Protein AF-0000000085142504 (afdb_homodimer)

Organism: Micrococcus luteus (strain ATCC 4698 / DSM 20030 / JCM 1464 / CCM 169 / CCUG 5858 / IAM 1056 / NBRC 3333 / NCIMB 9278 / NCTC 2665 / VKM Ac-2230) (NCBI:txid465515)

InterPro domains:
  IPR029068 Glyoxalase/Bleomycin resistance protein/Dihydroxybiphenyl dioxygenase [G3DSA:3.10.180.10] (2-135)
  IPR029068 Glyoxalase/Bleomycin resistance protein/Dihydroxybiphenyl dioxygenase [SSF54593] (1-131)
  IPR037523 Vicinal oxygen chelate (VOC), core domain [PS51819] (2-132)
  IPR041581 Glyoxalase-like domain, group 6 [PF18029] (8-130)

Solvent-accessible surface area (backbone atoms only — not comparable to full-atom values): 14800 Å² total; per-residue (Å²): 135,60,45,30,76,42,31,42,37,35,57,32,77,53,8,44,63,53,26,52,50,51,12,61,58,46,63,34,36,68,81,42,82,37,76,74,37,10,27,21,32,59,68,87,67,69,82,57,71,39,86,50,62,69,63,48,58,66,48,72,58,32,41,34,20,30,54,43,93,71,78,89,86,69,84,68,51,50,33,47,31,27,28,31,44,66,90,52,61,59,68,59,51,52,49,52,41,40,74,74,50,33,41,80,54,85,87,77,76,53,76,90,79,48,71,56,46,45,30,18,45,86,86,61,53,56,32,32,41,45,55,65,35,42,93,135,59,43,33,73,43,31,41,38,34,57,35,77,50,8,45,63,51,26,51,50,51,13,59,58,45,62,32,37,68,80,41,80,36,76,75,36,9,27,21,34,58,67,85,68,68,82,58,71,40,85,50,62,67,64,47,59,66,47,74,57,32,41,35,20,29,55,42,92,71,77,89,83,67,86,67,49,48,34,46,30,27,28,31,44,67,90,52,61,60,68,58,51,51,50,51,42,38,74,74,50,33,40,78,54,86,89,78,75,53,75,90,79,47,70,54,46,45,30,19,44,88,86,60,53,56,32,32,40,44,55,66,35,42,93

Secondary structure (DSSP, 8-state):
-PPEEEEEEEEES-HHHHHHHHHHHHTEEEEEEETTEEEEEETT---S----HHHHHHSPPEEEEEE-SSPP-S--SEEEEEE-BTTS-HHHHHHHHHHTT-EE--SS--TTT-SSEEEE-TT--EEEEPPPB--/-PPEEEEEEEEES-HHHHHHHHHHHHTEEEEEEETTEEEEEETT---S----HHHHHHSPPEEEEEE-SSPP-S--SEEEEEE-BTTS-HHHHHHHHHHTT-EE--SS--TTT-SSEEEE-TT--EEEEPPPB--

Sequence (270 aa):
MALKWYTLVVDCRDPQAQAHWWARALDWEVVHDTPEEAVAVPKGVGEEPVADPDEWRARGQGLVFVPVPEGKTVKNRLHIDLAPHTSQDRDAEIARLEDLGATRVDVGQDEGDVTWTVLADPEGNEFCVLSSRDRMALKWYTLVVDCRDPQAQAHWWARALDWEVVHDTPEEAVAVPKGVGEEPVADPDEWRARGQGLVFVPVPEGKTVKNRLHIDLAPHTSQDRDAEIARLEDLGATRVDVGQDEGDVTWTVLADPEGNEFCVLSSRDR

Foldseek 3Di:
DDDAQAEAEDEDAAQQVQQVLVCVLVVWDWDDHDRAKIKTDHPPPDPDDDPDVVVVRPGDYIYMYGYDPDADDDADPDAAEAEAAPVDDLVVSVVVSVVSPKDFDCPPDDPVPAQWTWIADNRGHIYIYHYHDDD/DDDAQAEDEDEDAAQQVQQVLVCVLVVWDWDDHDRAKIKTDHPPPDPDDDPDVVVVRPGDYIYMYGYDPDADDDADPDEAEAEAAPVDDLVVSVVVSVVSPKDFDCPPDDPVPAQWTWIADNRGHIYIYHYHDDD

Structure (mmCIF, N/CA/C/O backbone):
data_AF-0000000085142504-model_v1
#
loop_
_entity.id
_entity.type
_entity.pdbx_description
1 polymer 'Glyoxalase-like domain'
#
loop_
_atom_site.group_PDB
_atom_site.id
_atom_site.type_symbol
_atom_site.label_atom_id
_atom_site.label_alt_id
_atom_site.label_comp_id
_atom_site.label_asym_id
_atom_site.label_entity_id
_atom_site.label_seq_id
_atom_site.pdbx_PDB_ins_code
_atom_site.Cartn_x
_atom_site.Cartn_y
_atom_site.Cartn_z
_atom_site.occupancy
_atom_site.B_iso_or_equiv
_atom_site.auth_seq_id
_atom_site.auth_comp_id
_atom_site.auth_asym_id
_atom_site.auth_atom_id
_atom_site.pdbx_PDB_model_num
ATOM 1 N N . MET A 1 1 ? 9.789 -12.281 -15.805 1 79.81 1 MET A N 1
ATOM 2 C CA . MET A 1 1 ? 9.328 -10.945 -15.43 1 79.81 1 MET A CA 1
ATOM 3 C C . MET A 1 1 ? 8.523 -10.992 -14.141 1 79.81 1 MET A C 1
ATOM 5 O O . MET A 1 1 ? 7.867 -11.992 -13.844 1 79.81 1 MET A O 1
ATOM 9 N N . ALA A 1 2 ? 8.695 -10 -13.219 1 90.06 2 ALA A N 1
ATOM 10 C CA . ALA A 1 2 ? 8.117 -10.062 -11.875 1 90.06 2 ALA A CA 1
ATOM 11 C C . ALA A 1 2 ? 6.68 -9.562 -11.875 1 90.06 2 ALA A C 1
ATOM 13 O O . ALA A 1 2 ? 6.254 -8.875 -12.812 1 90.06 2 ALA A O 1
ATOM 14 N N . LEU A 1 3 ? 5.922 -10.008 -10.93 1 94.69 3 LEU A N 1
ATOM 15 C CA . LEU A 1 3 ? 4.559 -9.531 -10.711 1 94.69 3 LEU A CA 1
ATOM 16 C C . LEU A 1 3 ? 4.543 -8.039 -10.398 1 94.69 3 LEU A C 1
ATOM 18 O O . LEU A 1 3 ? 5.52 -7.504 -9.867 1 94.69 3 LEU A O 1
ATOM 22 N N . LYS A 1 4 ? 3.445 -7.41 -10.688 1 95.38 4 LYS A N 1
ATOM 23 C CA . LYS A 1 4 ? 3.229 -6 -10.383 1 95.38 4 LYS A CA 1
ATOM 24 C C . LYS A 1 4 ? 2.473 -5.832 -9.062 1 95.38 4 LYS A C 1
ATOM 26 O O . LYS A 1 4 ? 1.504 -6.551 -8.805 1 95.38 4 LYS A O 1
ATOM 31 N N . TRP A 1 5 ? 3.02 -4.965 -8.18 1 96.94 5 TRP A N 1
ATOM 32 C CA . TRP A 1 5 ? 2.123 -4.469 -7.137 1 96.94 5 TRP A CA 1
ATOM 33 C C . TRP A 1 5 ? 0.943 -3.721 -7.75 1 96.94 5 TRP A C 1
ATOM 35 O O . TRP A 1 5 ? 1.096 -2.594 -8.227 1 96.94 5 TRP A O 1
ATOM 45 N N . TYR A 1 6 ? -0.246 -4.332 -7.641 1 96.38 6 TYR A N 1
ATOM 46 C CA . TYR A 1 6 ? -1.42 -3.873 -8.375 1 96.38 6 TYR A CA 1
ATOM 47 C C . TYR A 1 6 ? -2.305 -2.996 -7.496 1 96.38 6 TYR A C 1
ATOM 49 O O . TYR A 1 6 ? -2.656 -1.877 -7.879 1 96.38 6 TYR A O 1
ATOM 57 N N . THR A 1 7 ? -2.645 -3.471 -6.348 1 97.31 7 THR A N 1
ATOM 58 C CA . THR A 1 7 ? -3.492 -2.705 -5.441 1 97.31 7 THR A CA 1
ATOM 59 C C . THR A 1 7 ? -3.084 -2.941 -3.99 1 97.31 7 THR A C 1
ATOM 61 O O . THR A 1 7 ? -2.334 -3.875 -3.695 1 97.31 7 THR A O 1
ATOM 64 N N . LEU A 1 8 ? -3.453 -2.033 -3.154 1 98.62 8 LEU A N 1
ATOM 65 C CA . LEU A 1 8 ? -3.527 -2.234 -1.71 1 98.62 8 LEU A CA 1
ATOM 66 C C . LEU A 1 8 ? -4.965 -2.496 -1.271 1 98.62 8 LEU A C 1
ATOM 68 O O . LEU A 1 8 ? -5.859 -1.693 -1.548 1 98.62 8 LEU A O 1
ATOM 72 N N . VAL A 1 9 ? -5.152 -3.596 -0.635 1 98.69 9 VAL A N 1
ATOM 73 C CA . VAL A 1 9 ? -6.484 -3.957 -0.155 1 98.69 9 VAL A CA 1
ATOM 74 C C . VAL A 1 9 ? -6.637 -3.531 1.304 1 98.69 9 VAL A C 1
ATOM 76 O O . VAL A 1 9 ? -5.738 -3.748 2.119 1 98.69 9 VAL A O 1
ATOM 79 N N . VAL A 1 10 ? -7.75 -2.926 1.604 1 98.69 10 VAL A N 1
ATOM 80 C CA . VAL A 1 10 ? -8.062 -2.477 2.957 1 98.69 10 VAL A CA 1
ATOM 81 C C . VAL A 1 10 ? -9.344 -3.148 3.441 1 98.69 10 VAL A C 1
ATOM 83 O O . VAL A 1 10 ? -10.414 -2.939 2.869 1 98.69 10 VAL A O 1
ATOM 86 N N . ASP A 1 11 ? -9.227 -3.949 4.473 1 97.94 11 ASP A N 1
ATOM 87 C CA . ASP A 1 11 ? -10.398 -4.48 5.16 1 97.94 11 ASP A CA 1
ATOM 88 C C . ASP A 1 11 ? -11.156 -3.373 5.887 1 97.94 11 ASP A C 1
ATOM 90 O O . ASP A 1 11 ? -10.555 -2.576 6.613 1 97.94 11 ASP A O 1
ATOM 94 N N . CYS A 1 12 ? -12.383 -3.375 5.758 1 97.94 12 CYS A N 1
ATOM 95 C CA . CYS A 1 12 ? -13.148 -2.311 6.395 1 97.94 12 CYS A CA 1
ATOM 96 C C . CYS A 1 12 ? -14.578 -2.754 6.656 1 97.94 12 CYS A C 1
ATOM 98 O O . CYS A 1 12 ? -14.953 -3.883 6.332 1 97.94 12 CYS A O 1
ATOM 100 N N . ARG A 1 13 ? -15.289 -1.934 7.344 1 97.56 13 ARG A N 1
ATOM 101 C CA . ARG A 1 13 ? -16.703 -2.178 7.602 1 97.56 13 ARG A CA 1
ATOM 102 C C . ARG A 1 13 ? -17.562 -1.728 6.422 1 97.56 13 ARG A C 1
ATOM 104 O O . ARG A 1 13 ? -18.469 -2.441 6.004 1 97.56 13 ARG A O 1
ATOM 111 N N . ASP A 1 14 ? -17.359 -0.563 5.895 1 98.31 14 ASP A N 1
ATOM 112 C CA . ASP A 1 14 ? -18.141 0.046 4.816 1 98.31 14 ASP A CA 1
ATOM 113 C C . ASP A 1 14 ? -17.234 0.38 3.623 1 98.31 14 ASP A C 1
ATOM 115 O O . ASP A 1 14 ? -16.719 1.491 3.527 1 98.31 14 ASP A O 1
ATOM 119 N N . PRO A 1 15 ? -17.156 -0.537 2.652 1 98.69 15 PRO A N 1
ATOM 120 C CA . PRO A 1 15 ? -16.25 -0.349 1.518 1 98.69 15 PRO A CA 1
ATOM 121 C C . PRO A 1 15 ? -16.547 0.919 0.724 1 98.69 15 PRO A C 1
ATOM 123 O O . PRO A 1 15 ? -15.625 1.654 0.353 1 98.69 15 PRO A O 1
ATOM 126 N N . GLN A 1 16 ? -17.781 1.152 0.514 1 98.81 16 GLN A N 1
ATOM 127 C CA . GLN A 1 16 ? -18.172 2.297 -0.302 1 98.81 16 GLN A CA 1
ATOM 128 C C . GLN A 1 16 ? -17.781 3.611 0.372 1 98.81 16 GLN A C 1
ATOM 130 O O . GLN A 1 16 ? -17.172 4.47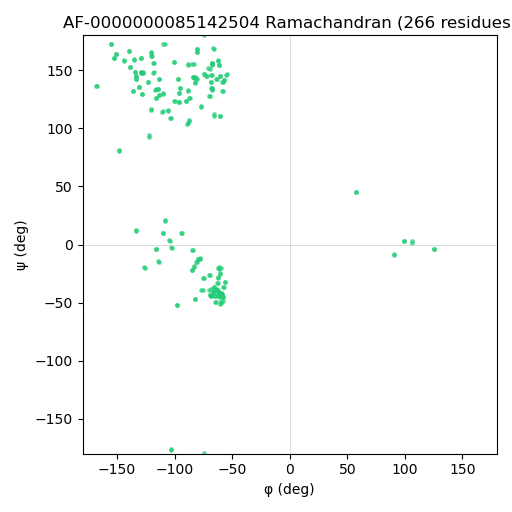3 -0.25 1 98.81 16 GLN A O 1
ATOM 135 N N . ALA A 1 17 ? -18.109 3.779 1.632 1 98.69 17 ALA A N 1
ATOM 136 C CA . ALA A 1 17 ? -17.781 5 2.363 1 98.69 17 ALA A CA 1
ATOM 137 C C . ALA A 1 17 ? -16.266 5.203 2.43 1 98.69 17 ALA A C 1
ATOM 139 O O . ALA A 1 17 ? -15.781 6.32 2.242 1 98.69 17 ALA A O 1
ATOM 140 N N . GLN A 1 18 ? -15.539 4.125 2.693 1 98.75 18 GLN A N 1
ATOM 141 C CA . GLN A 1 18 ? -14.086 4.223 2.789 1 98.75 18 GLN A CA 1
ATOM 142 C C . GLN A 1 18 ? -13.469 4.602 1.446 1 98.75 18 GLN A C 1
ATOM 144 O O . GLN A 1 18 ? -12.578 5.453 1.384 1 98.75 18 GLN A O 1
ATOM 149 N N . ALA A 1 19 ? -13.93 3.965 0.377 1 98.81 19 ALA A N 1
ATOM 150 C CA . ALA A 1 19 ? -13.398 4.262 -0.952 1 98.81 19 ALA A CA 1
ATOM 151 C C . ALA A 1 19 ? -13.625 5.727 -1.317 1 98.81 19 ALA A C 1
ATOM 153 O O . ALA A 1 19 ? -12.719 6.391 -1.828 1 98.81 19 ALA A O 1
ATOM 154 N N . HIS A 1 20 ? -14.773 6.23 -1.028 1 98.81 20 HIS A N 1
ATOM 155 C CA . HIS A 1 20 ? -15.086 7.613 -1.369 1 98.81 20 HIS A CA 1
ATOM 156 C C . HIS A 1 20 ? -14.281 8.586 -0.51 1 98.81 20 HIS A C 1
ATOM 158 O O . HIS A 1 20 ? -13.859 9.641 -0.988 1 98.81 20 HIS A O 1
ATOM 164 N N . TRP A 1 21 ? -14.125 8.273 0.729 1 98.88 21 TRP A N 1
ATOM 165 C CA . TRP A 1 21 ? -13.312 9.133 1.582 1 98.88 21 TRP A CA 1
ATOM 166 C C . TRP A 1 21 ? -11.883 9.227 1.053 1 98.88 21 TRP A C 1
ATOM 168 O O . TRP A 1 21 ? -11.344 10.328 0.9 1 98.88 21 TRP A O 1
ATOM 178 N N . TRP A 1 22 ? -11.281 8.078 0.789 1 98.81 22 TRP A N 1
ATOM 179 C CA . TRP A 1 22 ? -9.898 8.055 0.321 1 98.81 22 TRP A CA 1
ATOM 180 C C . TRP A 1 22 ? -9.781 8.688 -1.061 1 98.81 22 TRP A C 1
ATOM 182 O O . TRP A 1 22 ? -8.781 9.336 -1.37 1 98.81 22 TRP A O 1
ATOM 192 N N . ALA A 1 23 ? -10.797 8.469 -1.897 1 98.31 23 ALA A N 1
ATOM 193 C CA . ALA A 1 23 ? -10.797 9.133 -3.197 1 98.31 23 ALA A CA 1
ATOM 194 C C . ALA A 1 23 ? -10.773 10.648 -3.035 1 98.31 23 ALA A C 1
ATOM 196 O O . ALA A 1 23 ? -10.047 11.344 -3.75 1 98.31 23 ALA A O 1
ATOM 197 N N . ARG A 1 24 ? -11.531 11.148 -2.1 1 98 24 ARG A N 1
ATOM 198 C CA . ARG A 1 24 ? -11.531 12.586 -1.818 1 98 24 ARG A CA 1
ATOM 199 C C . ARG A 1 24 ? -10.203 13.023 -1.211 1 98 24 ARG A C 1
ATOM 201 O O . ARG A 1 24 ? -9.656 14.062 -1.585 1 98 24 ARG A O 1
ATOM 208 N N . ALA A 1 25 ? -9.719 12.25 -0.268 1 98.12 25 ALA A N 1
ATOM 209 C CA . ALA A 1 25 ? -8.461 12.562 0.406 1 98.12 25 ALA A CA 1
ATOM 210 C C . ALA A 1 25 ? -7.316 12.672 -0.596 1 98.12 25 ALA A C 1
ATOM 212 O O . ALA A 1 25 ? -6.465 13.555 -0.475 1 98.12 25 ALA A O 1
ATOM 213 N N . LEU A 1 26 ? -7.332 11.828 -1.649 1 96.75 26 LEU A N 1
ATOM 214 C CA . LEU A 1 26 ? -6.207 11.719 -2.57 1 96.75 26 LEU A CA 1
ATOM 215 C C . LEU A 1 26 ? -6.496 12.453 -3.877 1 96.75 26 LEU A C 1
ATOM 217 O O . LEU A 1 26 ? -5.641 12.516 -4.762 1 96.75 26 LEU A O 1
ATOM 221 N N . ASP A 1 27 ? -7.699 13.008 -3.984 1 95.62 27 ASP A N 1
ATOM 222 C CA . ASP A 1 27 ? -8.18 13.555 -5.25 1 95.62 27 ASP A CA 1
ATOM 223 C C . ASP A 1 27 ? -8.164 12.492 -6.348 1 95.62 27 ASP A C 1
ATOM 225 O O . ASP A 1 27 ? -7.625 12.719 -7.434 1 95.62 27 ASP A O 1
ATOM 229 N N . TRP A 1 28 ? -8.648 11.289 -6.012 1 96.5 28 TRP A N 1
ATOM 230 C CA . TRP A 1 28 ? -8.828 10.133 -6.887 1 96.5 28 TRP A CA 1
ATOM 231 C C . TRP A 1 28 ? -10.289 9.961 -7.266 1 96.5 28 TRP A C 1
ATOM 233 O O . TRP A 1 28 ? -11.117 10.828 -6.984 1 96.5 28 TRP A O 1
ATOM 243 N N . GLU A 1 29 ? -10.57 8.898 -8.008 1 97 29 GLU A N 1
ATOM 244 C CA . GLU A 1 29 ? -11.953 8.578 -8.352 1 97 29 GLU A CA 1
ATOM 245 C C . GLU A 1 29 ? -12.289 7.129 -8.016 1 97 29 GLU A C 1
ATOM 247 O O . GLU A 1 29 ? -11.414 6.258 -8.047 1 97 29 GLU A O 1
ATOM 252 N N . VAL A 1 30 ? -13.516 6.883 -7.656 1 97.81 30 VAL A N 1
ATOM 253 C CA . VAL A 1 30 ? -14.016 5.535 -7.41 1 97.81 30 VAL A CA 1
ATOM 254 C C . VAL A 1 30 ? -14.5 4.914 -8.719 1 97.81 30 VAL A C 1
ATOM 256 O O . VAL A 1 30 ? -15.375 5.477 -9.391 1 97.81 30 VAL A O 1
ATOM 259 N N . VAL A 1 31 ? -13.992 3.725 -9.055 1 96.75 31 VAL A N 1
ATOM 260 C CA . VAL A 1 31 ? -14.305 3.156 -10.367 1 96.75 31 VAL A CA 1
ATOM 261 C C . VAL A 1 31 ? -15.133 1.886 -10.188 1 96.75 31 VAL A C 1
ATOM 263 O O . VAL A 1 31 ? -15.617 1.312 -11.172 1 96.75 31 VAL A O 1
ATOM 266 N N . HIS A 1 32 ? -15.242 1.327 -9.094 1 97.19 32 HIS A N 1
ATOM 267 C CA . HIS A 1 32 ? -16.109 0.23 -8.68 1 97.19 32 HIS A CA 1
ATOM 268 C C . HIS A 1 32 ? -16.734 0.509 -7.316 1 97.19 32 HIS A C 1
ATOM 270 O O . HIS A 1 32 ? -16.031 0.913 -6.379 1 97.19 32 HIS A O 1
ATOM 276 N N . ASP A 1 33 ? -18.047 0.31 -7.215 1 98.38 33 ASP A N 1
ATOM 277 C CA . ASP A 1 33 ? -18.734 0.82 -6.039 1 98.38 33 ASP A CA 1
ATOM 278 C C . ASP A 1 33 ? -19.922 -0.077 -5.664 1 98.38 33 ASP A C 1
ATOM 280 O O . ASP A 1 33 ? -21.062 0.221 -6.004 1 98.38 33 ASP A O 1
ATOM 284 N N . THR A 1 34 ? -19.578 -1.134 -4.988 1 98.69 34 THR A N 1
ATOM 285 C CA . THR A 1 34 ? -20.594 -2.027 -4.438 1 98.69 34 THR A CA 1
ATOM 286 C C . THR A 1 34 ? -20.344 -2.289 -2.957 1 98.69 34 THR A C 1
ATOM 288 O O . THR A 1 34 ? -19.234 -2.059 -2.463 1 98.69 34 THR A O 1
ATOM 291 N N . PRO A 1 35 ? -21.344 -2.727 -2.234 1 98.31 35 PRO A N 1
ATOM 292 C CA . PRO A 1 35 ? -21.141 -3.037 -0.818 1 98.31 35 PRO A CA 1
ATOM 293 C C . PRO A 1 35 ? -20.094 -4.129 -0.6 1 98.31 35 PRO A C 1
ATOM 295 O O . PRO A 1 35 ? -19.5 -4.211 0.477 1 98.31 35 PRO A O 1
ATOM 298 N N . GLU A 1 36 ? -19.875 -5.008 -1.599 1 97.62 36 GLU A N 1
ATOM 299 C CA . GLU A 1 36 ? -18.953 -6.137 -1.475 1 97.62 36 GLU A CA 1
ATOM 300 C C . GLU A 1 36 ? -17.516 -5.723 -1.799 1 97.62 36 GLU A C 1
ATOM 302 O O . GLU A 1 36 ? -16.578 -6.414 -1.432 1 97.62 36 GLU A O 1
ATOM 307 N N . GLU A 1 37 ? -17.391 -4.621 -2.541 1 98.44 37 GLU A N 1
ATOM 308 C CA . GLU A 1 37 ? -16.078 -4.141 -2.969 1 98.44 37 GLU A CA 1
ATOM 309 C C . GLU A 1 37 ? -16.172 -2.729 -3.541 1 98.44 37 GLU A C 1
ATOM 311 O O . GLU A 1 37 ? -17.094 -2.42 -4.305 1 98.44 37 GLU A O 1
ATOM 316 N N . ALA A 1 38 ? -15.266 -1.885 -3.186 1 98.75 38 ALA A N 1
ATOM 317 C CA . ALA A 1 38 ? -15.117 -0.567 -3.801 1 98.75 38 ALA A CA 1
ATOM 318 C C . ALA A 1 38 ? -13.656 -0.277 -4.141 1 98.75 38 ALA A C 1
ATOM 320 O O . ALA A 1 38 ? -12.75 -0.666 -3.398 1 98.75 38 ALA A O 1
ATOM 321 N N . VAL A 1 39 ? -13.461 0.374 -5.273 1 98.06 39 VAL A N 1
ATOM 322 C CA . VAL A 1 39 ? -12.102 0.577 -5.777 1 98.06 39 VAL A CA 1
ATOM 323 C C . VAL A 1 39 ? -11.883 2.055 -6.09 1 98.06 39 VAL A C 1
ATOM 325 O O . VAL A 1 39 ? -12.695 2.678 -6.777 1 98.06 39 VAL A O 1
ATOM 328 N N . ALA A 1 40 ? -10.82 2.621 -5.59 1 98.06 40 ALA A N 1
ATOM 329 C CA . ALA A 1 40 ? -10.391 3.98 -5.902 1 98.06 40 ALA A CA 1
ATOM 330 C C . ALA A 1 40 ? -9.062 3.975 -6.652 1 98.06 40 ALA A C 1
ATOM 332 O O . ALA A 1 40 ? -8.125 3.264 -6.27 1 98.06 40 ALA A O 1
ATOM 333 N N . VAL A 1 41 ? -8.977 4.77 -7.734 1 95.94 41 VAL A N 1
ATOM 334 C CA . VAL A 1 41 ? -7.762 4.887 -8.531 1 95.94 41 VAL A CA 1
ATOM 335 C C . VAL A 1 41 ? -7.496 6.359 -8.852 1 95.94 41 VAL A C 1
ATOM 337 O O . VAL A 1 41 ? -8.383 7.199 -8.719 1 95.94 41 VAL A O 1
ATOM 340 N N . PRO A 1 42 ? -6.176 6.688 -9.211 1 92.69 42 PRO A N 1
ATOM 341 C CA . PRO A 1 42 ? -5.945 8.055 -9.695 1 92.69 42 PRO A CA 1
ATOM 342 C C . PRO A 1 42 ? -6.844 8.422 -10.867 1 92.69 42 PRO A C 1
ATOM 344 O O . PRO A 1 42 ? -7.203 7.559 -11.672 1 92.69 42 PRO A O 1
ATOM 347 N N . LYS A 1 43 ? -7.199 9.68 -10.891 1 91 43 LYS A N 1
ATOM 348 C CA . LYS A 1 43 ? -8.008 10.164 -12.008 1 91 43 LYS A CA 1
ATOM 349 C C . LYS A 1 43 ? -7.297 9.945 -13.336 1 91 43 LYS A C 1
ATOM 351 O O . LYS A 1 43 ? -6.078 10.117 -13.43 1 91 43 LYS A O 1
ATOM 356 N N . GLY A 1 44 ? -8.031 9.555 -14.305 1 84.25 44 GLY A N 1
ATOM 357 C CA . GLY A 1 44 ? -7.5 9.453 -15.656 1 84.25 44 GLY A CA 1
ATOM 358 C C . GLY A 1 44 ? -6.922 8.086 -15.969 1 84.25 44 GLY A C 1
ATOM 359 O O . GLY A 1 44 ? -6.441 7.848 -17.078 1 84.25 44 GLY A O 1
ATOM 360 N N . VAL A 1 45 ? -6.809 7.246 -14.906 1 80.81 45 VAL A N 1
ATOM 361 C CA . VAL A 1 45 ? -6.328 5.895 -15.172 1 80.81 45 VAL A CA 1
ATOM 362 C C . VAL A 1 45 ? -7.344 5.145 -16.031 1 80.81 45 VAL A C 1
ATOM 364 O O . VAL A 1 45 ? -8.516 5.023 -15.656 1 80.81 45 VAL A O 1
ATOM 367 N N . GLY A 1 46 ? -7.055 4.844 -17.203 1 73.88 46 GLY A N 1
ATOM 368 C CA . GLY A 1 46 ? -7.941 4.184 -18.156 1 73.88 46 GLY A CA 1
ATOM 369 C C . GLY A 1 46 ? -8.195 2.727 -17.812 1 73.88 46 GLY A C 1
ATOM 370 O O . GLY A 1 46 ? -7.422 2.111 -17.078 1 73.88 46 GLY A O 1
ATOM 371 N N . GLU A 1 47 ? -9.312 2.234 -18.188 1 78.75 47 GLU A N 1
ATOM 372 C CA . GLU A 1 47 ? -9.711 0.841 -18 1 78.75 47 GLU A CA 1
ATOM 373 C C . GLU A 1 47 ? -9.375 0.009 -19.234 1 78.75 47 GLU A C 1
ATOM 375 O O . GLU A 1 47 ? -9.727 -1.171 -19.312 1 78.75 47 GLU A O 1
ATOM 380 N N . GLU A 1 48 ? -8.656 0.603 -20.094 1 86.44 48 GLU A N 1
ATOM 381 C CA . GLU A 1 48 ? -8.312 -0.11 -21.312 1 86.44 48 GLU A CA 1
ATOM 382 C C . GLU A 1 48 ? -7.145 -1.064 -21.094 1 86.44 48 GLU A C 1
ATOM 384 O O . GLU A 1 48 ? -6.207 -0.746 -20.359 1 86.44 48 GLU A O 1
ATOM 389 N N . PRO A 1 49 ? -7.262 -2.186 -21.75 1 91.31 49 PRO A N 1
ATOM 390 C CA . PRO A 1 49 ? -6.121 -3.102 -21.656 1 91.31 49 PRO A CA 1
ATOM 391 C C . PRO A 1 49 ? -4.812 -2.463 -22.125 1 91.31 49 PRO A C 1
ATOM 393 O O . PRO A 1 49 ? -4.816 -1.632 -23.031 1 91.31 49 PRO A O 1
ATOM 396 N N . VAL A 1 50 ? -3.781 -2.771 -21.453 1 90.75 50 VAL A N 1
ATOM 397 C CA . VAL A 1 50 ? -2.432 -2.365 -21.828 1 90.75 50 VAL A CA 1
ATOM 398 C C . VAL A 1 50 ? -1.634 -3.584 -22.281 1 90.75 50 VAL A C 1
ATOM 400 O O . VAL A 1 50 ? -1.334 -4.477 -21.484 1 90.75 50 VAL A O 1
ATOM 403 N N . ALA A 1 51 ? -1.259 -3.621 -23.562 1 89.5 51 ALA A N 1
ATOM 404 C CA . ALA A 1 51 ? -0.606 -4.777 -24.156 1 89.5 51 ALA A CA 1
ATOM 405 C C . ALA A 1 51 ? 0.854 -4.875 -23.734 1 89.5 51 ALA A C 1
ATOM 407 O O . ALA A 1 51 ? 1.354 -5.969 -23.453 1 89.5 51 ALA A O 1
ATOM 408 N N . ASP A 1 52 ? 1.464 -3.762 -23.672 1 91.75 52 ASP A N 1
ATOM 409 C CA . ASP A 1 52 ? 2.881 -3.74 -23.312 1 91.75 52 ASP A CA 1
ATOM 410 C C . ASP A 1 52 ? 3.078 -3.938 -21.812 1 91.75 52 ASP A C 1
ATOM 412 O O . ASP A 1 52 ? 2.662 -3.098 -21.016 1 91.75 52 ASP A O 1
ATOM 416 N N . PRO A 1 53 ? 3.77 -5.004 -21.453 1 87.5 53 PRO A N 1
ATOM 417 C CA . PRO A 1 53 ? 3.924 -5.312 -20.031 1 87.5 53 PRO A CA 1
ATOM 418 C C . PRO A 1 53 ? 4.68 -4.227 -19.266 1 87.5 53 PRO A C 1
ATOM 420 O O . PRO A 1 53 ? 4.406 -3.992 -18.078 1 87.5 53 PRO A O 1
ATOM 423 N N . ASP A 1 54 ? 5.598 -3.59 -19.891 1 86.5 54 ASP A N 1
ATOM 424 C CA . ASP A 1 54 ? 6.363 -2.547 -19.219 1 86.5 54 ASP A CA 1
ATOM 425 C C . ASP A 1 54 ? 5.492 -1.326 -18.922 1 86.5 54 ASP A C 1
ATOM 427 O O . ASP A 1 54 ? 5.578 -0.732 -17.859 1 86.5 54 ASP A O 1
ATOM 431 N N . GLU A 1 55 ? 4.715 -0.97 -19.891 1 86.62 55 GLU A N 1
ATOM 432 C CA . GLU A 1 55 ? 3.754 0.109 -19.688 1 86.62 55 GLU A CA 1
ATOM 433 C C . GLU A 1 55 ? 2.734 -0.26 -18.609 1 86.62 55 GLU A C 1
ATOM 435 O O . GLU A 1 55 ? 2.357 0.58 -17.797 1 86.62 55 GLU A O 1
ATOM 440 N N . TRP A 1 56 ? 2.309 -1.434 -18.703 1 90.06 56 TRP A N 1
ATOM 441 C CA . TRP A 1 56 ? 1.345 -1.937 -17.719 1 90.06 56 TRP A CA 1
ATOM 442 C C . TRP A 1 56 ? 1.916 -1.876 -16.312 1 90.06 56 TRP A C 1
ATOM 444 O O . TRP A 1 56 ? 1.241 -1.43 -15.383 1 90.06 56 TRP A O 1
ATOM 454 N N . ARG A 1 57 ? 3.109 -2.254 -16.188 1 85.94 57 ARG A N 1
ATOM 455 C CA . ARG A 1 57 ? 3.766 -2.305 -14.891 1 85.94 57 ARG A CA 1
ATOM 456 C C . ARG A 1 57 ? 4.004 -0.9 -14.344 1 85.94 57 ARG A C 1
ATOM 458 O O . ARG A 1 57 ? 4.07 -0.705 -13.125 1 85.94 57 AR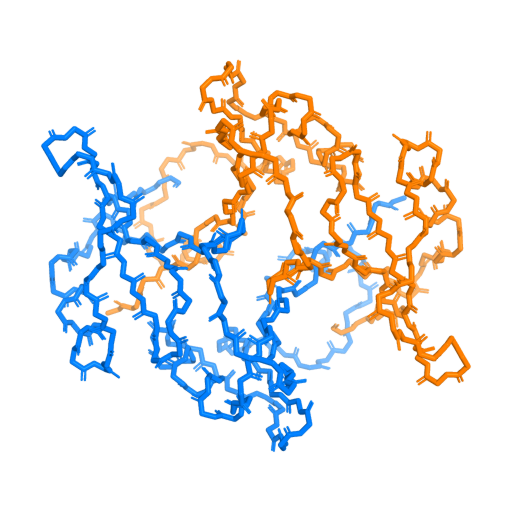G A O 1
ATOM 465 N N . ALA A 1 58 ? 4.109 0.058 -15.195 1 82.56 58 ALA A N 1
ATOM 466 C CA . ALA A 1 58 ? 4.422 1.43 -14.805 1 82.56 58 ALA A CA 1
ATOM 467 C C . ALA A 1 58 ? 3.182 2.146 -14.281 1 82.56 58 ALA A C 1
ATOM 469 O O . ALA A 1 58 ? 3.283 3.221 -13.688 1 82.56 58 ALA A O 1
ATOM 470 N N . ARG A 1 59 ? 2.07 1.536 -14.508 1 84.44 59 ARG A N 1
ATOM 471 C CA . ARG A 1 59 ? 0.838 2.16 -14.039 1 84.44 59 ARG A CA 1
ATOM 472 C C . ARG A 1 59 ? 0.776 2.16 -12.516 1 84.44 59 ARG A C 1
ATOM 474 O O . ARG A 1 59 ? 1.336 1.275 -11.867 1 84.44 59 ARG A O 1
ATOM 481 N N . GLY A 1 60 ? 0.192 3.189 -11.969 1 84.19 60 GLY A N 1
ATOM 482 C CA . GLY A 1 60 ? 0.085 3.33 -10.531 1 84.19 60 GLY A CA 1
ATOM 483 C C . GLY A 1 60 ? -0.804 2.279 -9.891 1 84.19 60 GLY A C 1
ATOM 484 O O . GLY A 1 60 ? -1.5 1.54 -10.594 1 84.19 60 GLY A O 1
ATOM 485 N N . GLN A 1 61 ? -0.739 2.217 -8.578 1 91.88 61 GLN A N 1
ATOM 486 C CA . GLN A 1 61 ? -1.535 1.277 -7.797 1 91.88 61 GLN A CA 1
ATOM 487 C C . GLN A 1 61 ? -2.896 1.869 -7.445 1 91.88 61 GLN A C 1
ATOM 489 O O . GLN A 1 61 ? -3.074 3.09 -7.469 1 91.88 61 GLN A O 1
ATOM 494 N N . GLY A 1 62 ? -3.857 0.98 -7.234 1 95.38 62 GLY A N 1
ATOM 495 C CA . GLY A 1 62 ? -5.148 1.399 -6.711 1 95.38 62 GLY A CA 1
ATOM 496 C C . GLY A 1 62 ? -5.379 0.962 -5.277 1 95.38 62 GLY A C 1
ATOM 497 O O . GLY A 1 62 ? -4.535 0.282 -4.684 1 95.38 62 GLY A O 1
ATOM 498 N N . LEU A 1 63 ? -6.48 1.448 -4.707 1 98.25 63 L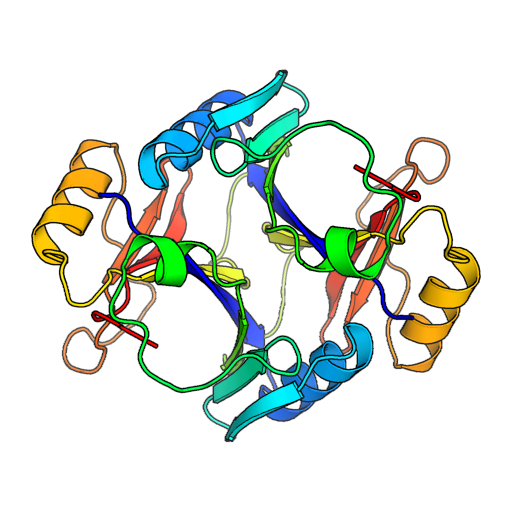EU A N 1
ATOM 499 C CA . LEU A 1 63 ? -6.973 1.021 -3.4 1 98.25 63 LEU A CA 1
ATOM 500 C C . LEU A 1 63 ? -8.258 0.206 -3.543 1 98.25 63 LEU A C 1
ATOM 502 O O . LEU A 1 63 ? -9.172 0.599 -4.273 1 98.25 63 LEU A O 1
ATOM 506 N N . VAL A 1 64 ? -8.281 -0.894 -2.93 1 98.75 64 VAL A N 1
ATOM 507 C CA . VAL A 1 64 ? -9.461 -1.745 -2.9 1 98.75 64 VAL A CA 1
ATOM 508 C C . VAL A 1 64 ? -9.969 -1.875 -1.465 1 98.75 64 VAL A C 1
ATOM 510 O O . VAL A 1 64 ? -9.188 -2.123 -0.544 1 98.75 64 VAL A O 1
ATOM 513 N N . PHE A 1 65 ? -11.211 -1.713 -1.305 1 98.81 65 PHE A N 1
ATOM 514 C CA . PHE A 1 65 ? -11.852 -1.836 -0 1 98.81 65 PHE A CA 1
ATOM 515 C C . PHE A 1 65 ? -12.844 -2.996 0.011 1 98.81 65 PHE A C 1
ATOM 517 O O . PHE A 1 65 ? -13.703 -3.09 -0.861 1 98.81 65 PHE A O 1
ATOM 524 N N . VAL A 1 66 ? -12.68 -3.873 0.951 1 98.12 66 VAL A N 1
ATOM 525 C CA . VAL A 1 66 ? -13.547 -5.043 1.067 1 98.12 66 VAL A CA 1
ATOM 526 C C . VAL A 1 66 ? -14.07 -5.156 2.498 1 98.12 66 VAL A C 1
ATOM 528 O O . VAL A 1 66 ? -13.367 -4.805 3.451 1 98.12 66 VAL A O 1
ATOM 531 N N . PRO A 1 67 ? -15.242 -5.676 2.635 1 97.81 67 PRO A N 1
ATOM 532 C CA . PRO A 1 67 ? -15.836 -5.75 3.971 1 97.81 67 PRO A CA 1
ATOM 533 C C . PRO A 1 67 ? -15.344 -6.953 4.773 1 97.81 67 PRO A C 1
ATOM 535 O O . PRO A 1 67 ? -15.133 -8.031 4.211 1 97.81 67 PRO A O 1
ATOM 538 N N . VAL A 1 68 ? -15.125 -6.707 6.004 1 94.81 68 VAL A N 1
ATOM 539 C CA . VAL A 1 68 ? -14.93 -7.781 6.973 1 94.81 68 VAL A CA 1
ATOM 540 C C . VAL A 1 68 ? -15.875 -7.586 8.156 1 94.81 68 VAL A C 1
ATOM 542 O O . VAL A 1 68 ? -16.203 -6.449 8.523 1 94.81 68 VAL A O 1
ATOM 545 N N . PRO A 1 69 ? -16.281 -8.656 8.703 1 90.75 69 PRO A N 1
ATOM 546 C CA . PRO A 1 69 ? -17.234 -8.539 9.812 1 90.75 69 PRO A CA 1
ATOM 547 C C . PRO A 1 69 ? -16.562 -8.055 11.102 1 90.75 69 PRO A C 1
ATOM 549 O O . PRO A 1 69 ? -17.234 -7.457 11.953 1 90.75 69 PRO A O 1
ATOM 552 N N . GLU A 1 70 ? -15.32 -8.336 11.297 1 90.38 70 GLU A N 1
ATOM 553 C CA . GLU A 1 70 ? -14.641 -8.016 12.547 1 90.38 70 GLU A CA 1
ATOM 554 C C . GLU A 1 70 ? -14.141 -6.574 12.547 1 90.38 70 GLU A C 1
ATOM 556 O O . GLU A 1 70 ? -13.758 -6.043 11.508 1 90.38 70 GLU A O 1
ATOM 561 N N . GLY A 1 71 ? -14.172 -5.914 13.641 1 91.06 71 GLY A N 1
ATOM 562 C CA . GLY A 1 71 ? -13.641 -4.57 13.797 1 91.06 71 GLY A CA 1
ATOM 563 C C . GLY A 1 71 ? -12.133 -4.547 14 1 91.06 71 GLY A C 1
ATOM 564 O O . GLY A 1 71 ? -11.516 -5.59 14.211 1 91.06 71 GLY A O 1
ATOM 565 N N . LYS A 1 72 ? -11.57 -3.455 13.867 1 92.75 72 LYS A N 1
ATOM 566 C CA . LYS A 1 72 ? -10.148 -3.25 14.133 1 92.75 72 LYS A CA 1
ATOM 567 C C . LYS A 1 72 ? -9.836 -3.406 15.617 1 92.75 72 LYS A C 1
ATOM 569 O O . LYS A 1 72 ? -10.516 -2.82 16.469 1 92.75 72 LYS A O 1
ATOM 574 N N . THR A 1 73 ? -8.766 -4.168 15.898 1 93 73 THR A N 1
ATOM 575 C CA . THR A 1 73 ? -8.5 -4.461 17.297 1 93 73 THR A CA 1
ATOM 576 C C . THR A 1 73 ? -7.07 -4.086 17.672 1 93 73 THR A C 1
ATOM 578 O O . THR A 1 73 ? -6.742 -3.963 18.859 1 93 73 THR A O 1
ATOM 581 N N . VAL A 1 74 ? -6.176 -3.938 16.797 1 93.38 74 VAL A N 1
ATOM 582 C CA . VAL A 1 74 ? -4.789 -3.566 17.062 1 93.38 74 VAL A CA 1
ATOM 583 C C . VAL A 1 74 ? -4.309 -2.572 16 1 93.38 74 VAL A C 1
ATOM 585 O O . VAL A 1 74 ? -4.969 -2.379 14.977 1 93.38 74 VAL A O 1
ATOM 588 N N . LYS A 1 75 ? -3.145 -1.921 16.266 1 94.44 75 LYS A N 1
ATOM 589 C CA . LYS A 1 75 ? -2.498 -1.091 15.258 1 94.44 75 LYS A CA 1
ATOM 590 C C . LYS A 1 75 ? -2.174 -1.903 14.008 1 94.44 75 LYS A C 1
ATOM 592 O O . LYS A 1 75 ? -1.681 -3.029 14.102 1 94.44 75 LYS A O 1
ATOM 597 N N . ASN A 1 76 ? -2.537 -1.343 12.898 1 96.62 76 ASN A N 1
ATOM 598 C CA . ASN A 1 76 ? -2.199 -2.035 11.664 1 96.62 76 ASN A CA 1
ATOM 599 C C . ASN A 1 76 ? -0.689 -2.141 11.469 1 96.62 76 ASN A C 1
ATOM 601 O O . ASN A 1 76 ? 0.044 -1.192 11.758 1 96.62 76 ASN A O 1
ATOM 605 N N . ARG A 1 77 ? -0.275 -3.227 10.953 1 97.62 77 ARG A N 1
ATOM 606 C CA . ARG A 1 77 ? 1.146 -3.426 10.695 1 97.62 77 ARG A CA 1
ATOM 607 C C . ARG A 1 77 ? 1.555 -2.787 9.367 1 97.62 77 ARG A C 1
ATOM 609 O O . ARG A 1 77 ? 2.744 -2.627 9.094 1 97.62 77 ARG A O 1
ATOM 616 N N . LEU A 1 78 ? 0.629 -2.521 8.484 1 98.5 78 LEU A N 1
ATOM 617 C CA . LEU A 1 78 ? 0.853 -1.745 7.273 1 98.5 78 LEU A CA 1
ATOM 618 C C . LEU A 1 78 ? 0.091 -0.425 7.324 1 98.5 78 LEU A C 1
ATOM 620 O O . LEU A 1 78 ? -1.058 -0.383 7.773 1 98.5 78 LEU A O 1
ATOM 624 N N . HIS A 1 79 ? 0.711 0.664 6.789 1 98.62 79 HIS A N 1
ATOM 625 C CA . HIS A 1 79 ? -0.029 1.914 6.664 1 98.62 79 HIS A CA 1
ATOM 626 C C . HIS A 1 79 ? 0.505 2.758 5.512 1 98.62 79 HIS A C 1
ATOM 628 O O . HIS A 1 79 ? 1.641 2.566 5.07 1 98.62 79 HIS A O 1
ATOM 634 N N . ILE A 1 80 ? -0.312 3.67 5.07 1 98.69 80 ILE A N 1
ATOM 635 C CA . ILE A 1 80 ? -0.003 4.551 3.947 1 98.69 80 ILE A CA 1
ATOM 636 C C . ILE A 1 80 ? 0.719 5.797 4.453 1 98.69 80 ILE A C 1
ATOM 638 O O . ILE A 1 80 ? 0.311 6.395 5.453 1 98.69 80 ILE A O 1
ATOM 642 N N . ASP A 1 81 ? 1.811 6.164 3.807 1 98.56 81 ASP A N 1
ATOM 643 C CA . ASP A 1 81 ? 2.406 7.484 3.961 1 98.56 81 ASP A CA 1
ATOM 644 C C . ASP A 1 81 ? 1.943 8.43 2.854 1 98.56 81 ASP A C 1
ATOM 646 O O . ASP A 1 81 ? 2.131 8.141 1.669 1 98.56 81 ASP A O 1
ATOM 650 N N . LEU A 1 82 ? 1.376 9.484 3.236 1 98.38 82 LEU A N 1
ATOM 651 C CA . LEU A 1 82 ? 1.099 10.586 2.318 1 98.38 82 LEU A CA 1
ATOM 652 C C . LEU A 1 82 ? 2.184 11.648 2.402 1 98.38 82 LEU A C 1
ATOM 654 O O . LEU A 1 82 ? 2.691 11.938 3.488 1 98.38 82 LEU A O 1
ATOM 658 N N . ALA A 1 83 ? 2.521 12.227 1.273 1 97.56 83 ALA A N 1
ATOM 659 C CA . ALA A 1 83 ? 3.539 13.273 1.264 1 97.56 83 ALA A CA 1
ATOM 660 C C . ALA A 1 83 ? 3.059 14.5 0.49 1 97.56 83 ALA A C 1
ATOM 662 O O . ALA A 1 83 ? 2.439 14.367 -0.569 1 97.56 83 ALA A O 1
ATOM 663 N N . PRO A 1 84 ? 3.289 15.648 1.044 1 97 84 PRO A N 1
ATOM 664 C CA 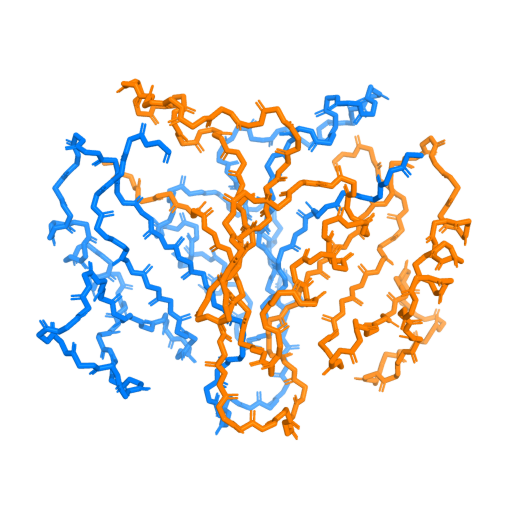. PRO A 1 84 ? 3.158 16.875 0.247 1 97 84 PRO A CA 1
ATOM 665 C C . PRO A 1 84 ? 4.402 17.156 -0.589 1 97 84 PRO A C 1
ATOM 667 O O . PRO A 1 84 ? 5.52 16.859 -0.164 1 97 84 PRO A O 1
ATOM 670 N N . HIS A 1 85 ? 4.172 17.688 -1.763 1 96.12 85 HIS A N 1
ATOM 671 C CA . HIS A 1 85 ? 5.281 18.281 -2.498 1 96.12 85 HIS A CA 1
ATOM 672 C C . HIS A 1 85 ? 5.793 19.531 -1.805 1 96.12 85 HIS A C 1
ATOM 674 O O . HIS A 1 85 ? 5.035 20.219 -1.108 1 96.12 85 HIS A O 1
ATOM 680 N N . THR A 1 86 ? 7.012 19.922 -2.012 1 95.75 86 THR A N 1
ATOM 681 C CA . THR A 1 86 ? 7.625 21.078 -1.38 1 95.75 86 THR A CA 1
ATOM 682 C C . THR A 1 86 ? 6.879 22.359 -1.761 1 95.75 86 THR A C 1
ATOM 684 O O . THR A 1 86 ? 6.977 23.375 -1.064 1 95.75 86 THR A O 1
ATOM 687 N N . SER A 1 87 ? 6.109 22.312 -2.836 1 94.5 87 SER A N 1
ATOM 688 C CA . SER A 1 87 ? 5.355 23.484 -3.281 1 94.5 87 SER A CA 1
ATOM 689 C C . SER A 1 87 ? 4.016 23.594 -2.559 1 94.5 87 SER A C 1
ATOM 691 O O . SER A 1 87 ? 3.299 24.578 -2.703 1 94.5 87 SER A O 1
ATOM 693 N N . GLN A 1 88 ? 3.643 22.641 -1.734 1 95.19 88 GLN A N 1
ATOM 694 C CA . GLN A 1 88 ? 2.355 22.609 -1.046 1 95.19 88 GLN A CA 1
ATOM 695 C C . GLN A 1 88 ? 2.492 23.078 0.401 1 95.19 88 GLN A C 1
ATOM 697 O O . GLN A 1 88 ? 3.584 23.031 0.972 1 95.19 88 GLN A O 1
ATOM 702 N N . ASP A 1 89 ? 1.426 23.5 0.891 1 96.38 89 ASP A N 1
ATOM 703 C CA . ASP A 1 89 ? 1.315 23.812 2.312 1 96.38 89 ASP A CA 1
ATOM 704 C C . ASP A 1 89 ? 0.887 22.594 3.113 1 96.38 89 ASP A C 1
ATOM 706 O O . ASP A 1 89 ? -0.297 22.25 3.15 1 96.38 89 ASP A O 1
ATOM 710 N N . ARG A 1 90 ? 1.796 21.969 3.803 1 97.31 90 ARG A N 1
ATOM 711 C CA . ARG A 1 90 ? 1.57 20.719 4.539 1 97.31 90 ARG A CA 1
ATOM 712 C C . ARG A 1 90 ? 0.46 20.891 5.57 1 97.31 90 ARG A C 1
ATOM 714 O O . ARG A 1 90 ? -0.437 20.047 5.664 1 97.31 90 ARG A O 1
ATOM 721 N N . ASP A 1 91 ? 0.533 21.922 6.336 1 97.44 91 ASP A N 1
ATOM 722 C CA . ASP A 1 91 ? -0.439 22.141 7.402 1 97.44 91 ASP A CA 1
ATOM 723 C C . ASP A 1 91 ? -1.844 22.328 6.832 1 97.44 91 ASP A C 1
ATOM 725 O O . ASP A 1 91 ? -2.824 21.859 7.418 1 97.44 91 ASP A O 1
ATOM 729 N N . ALA A 1 92 ? -1.929 23 5.758 1 98 92 ALA A N 1
ATOM 730 C CA . ALA A 1 92 ? -3.221 23.172 5.105 1 98 92 ALA A CA 1
ATOM 731 C C . ALA A 1 92 ? -3.787 21.844 4.629 1 98 92 ALA A C 1
ATOM 733 O O . ALA A 1 92 ? -4.996 21.609 4.707 1 98 92 ALA A O 1
ATOM 734 N N . GLU A 1 93 ? -2.91 21.016 4.129 1 97.69 93 GLU A N 1
ATOM 735 C CA . GLU A 1 93 ? -3.357 19.703 3.67 1 97.69 93 GLU A CA 1
ATOM 736 C C . GLU A 1 93 ? -3.838 18.844 4.836 1 97.69 93 GLU A C 1
ATOM 738 O O . GLU A 1 93 ? -4.828 18.109 4.711 1 97.69 93 GLU A O 1
ATOM 743 N N . ILE A 1 94 ? -3.133 18.875 5.918 1 98.25 94 ILE A N 1
ATOM 744 C CA . ILE A 1 94 ? -3.549 18.141 7.109 1 98.25 94 ILE A CA 1
ATOM 745 C C . ILE A 1 94 ? -4.906 18.656 7.582 1 98.25 94 ILE A C 1
ATOM 747 O O . ILE A 1 94 ? -5.797 17.859 7.902 1 98.25 94 ILE A O 1
ATOM 751 N N . ALA A 1 95 ? -5.055 19.984 7.598 1 98.5 95 ALA A N 1
ATOM 752 C CA . ALA A 1 95 ? -6.332 20.578 7.984 1 98.5 95 ALA A CA 1
ATOM 753 C C . ALA A 1 95 ? -7.457 20.109 7.062 1 98.5 95 ALA A C 1
ATOM 755 O O . ALA A 1 95 ? -8.562 19.812 7.523 1 98.5 95 ALA A O 1
ATOM 756 N N . ARG A 1 96 ? -7.188 20.094 5.824 1 98.25 96 ARG A N 1
ATOM 757 C CA . ARG A 1 96 ? -8.164 19.609 4.848 1 98.25 96 ARG A CA 1
ATOM 758 C C . ARG A 1 96 ? -8.578 18.172 5.148 1 98.25 96 ARG A C 1
ATOM 760 O O . ARG A 1 96 ? -9.766 17.844 5.098 1 98.25 96 ARG A O 1
ATOM 767 N N . LEU A 1 97 ? -7.613 17.281 5.453 1 98.62 97 LEU A N 1
ATOM 768 C CA . LEU A 1 97 ? -7.902 15.883 5.789 1 98.62 97 LEU A CA 1
ATOM 769 C C . LEU A 1 97 ? -8.75 15.797 7.055 1 98.62 97 LEU A C 1
ATOM 771 O O . LEU A 1 97 ? -9.672 14.977 7.137 1 98.62 97 LEU A O 1
ATOM 775 N N . GLU A 1 98 ? -8.438 16.625 8 1 98.56 98 GLU A N 1
ATOM 776 C CA . GLU A 1 98 ? -9.211 16.656 9.234 1 98.56 98 GLU A CA 1
ATOM 777 C C . GLU A 1 98 ? -10.641 17.125 8.977 1 98.56 98 GLU A C 1
ATOM 779 O O . GLU A 1 98 ? -11.586 16.609 9.578 1 98.56 98 GLU A O 1
ATOM 784 N N . ASP A 1 99 ? -10.773 18.094 8.117 1 98.38 99 ASP A N 1
ATOM 785 C CA . ASP A 1 99 ? -12.094 18.562 7.723 1 98.38 99 ASP A CA 1
ATOM 786 C C . ASP A 1 99 ? -12.891 17.453 7.035 1 98.38 99 ASP A C 1
ATOM 788 O O . ASP A 1 99 ? -14.117 17.406 7.129 1 98.38 99 ASP A O 1
ATOM 792 N N . LEU A 1 100 ? -12.195 16.531 6.402 1 98.25 100 LEU A N 1
ATOM 793 C CA . LEU A 1 100 ? -12.828 15.414 5.715 1 98.25 100 LEU A CA 1
ATOM 794 C C . LEU A 1 100 ? -13.188 14.312 6.695 1 98.25 100 LEU A C 1
ATOM 796 O O . LEU A 1 100 ? -13.891 13.359 6.34 1 98.25 100 LEU A O 1
ATOM 800 N N . GLY A 1 101 ? -12.617 14.383 7.922 1 98.31 101 GLY A N 1
ATOM 801 C CA . GLY A 1 101 ? -13.016 13.406 8.922 1 98.31 101 GLY A CA 1
ATOM 802 C C . GLY A 1 101 ? -11.844 12.648 9.516 1 98.31 101 GLY A C 1
ATOM 803 O O . GLY A 1 101 ? -12.023 11.82 10.414 1 98.31 101 GLY A O 1
ATOM 804 N N . ALA A 1 102 ? -10.648 12.883 9.031 1 98.69 102 ALA A N 1
ATOM 805 C CA . ALA A 1 102 ? -9.477 12.273 9.656 1 98.69 102 ALA A CA 1
ATOM 806 C C . ALA A 1 102 ? -9.242 12.836 11.055 1 98.69 102 ALA A C 1
ATOM 808 O O . ALA A 1 102 ? -9.633 13.969 11.352 1 98.69 102 ALA A O 1
ATOM 809 N N . THR A 1 103 ? -8.562 12.039 11.859 1 98.62 103 THR A N 1
ATOM 810 C CA . THR A 1 103 ? -8.242 12.477 13.219 1 98.62 103 THR A CA 1
ATOM 811 C C . THR A 1 103 ? -6.777 12.188 13.547 1 98.62 103 THR A C 1
ATOM 813 O O . THR A 1 103 ? -6.207 11.211 13.062 1 98.62 103 THR A O 1
ATOM 816 N N . ARG A 1 104 ? -6.172 13.055 14.305 1 97.56 104 ARG A N 1
ATOM 817 C CA . ARG A 1 104 ? -4.82 12.797 14.789 1 97.56 104 ARG A CA 1
ATOM 818 C C . ARG A 1 104 ? -4.809 11.648 15.789 1 97.56 104 ARG A C 1
ATOM 820 O O . ARG A 1 104 ? -5.699 11.547 16.641 1 97.56 104 ARG A O 1
ATOM 827 N N . VAL A 1 105 ? -3.818 10.812 15.711 1 96.88 105 VAL A N 1
ATOM 828 C CA . VAL A 1 105 ? -3.742 9.672 16.625 1 96.88 105 VAL A CA 1
ATOM 829 C C . VAL A 1 105 ? -2.326 9.547 17.172 1 96.88 105 VAL A C 1
ATOM 831 O O . VAL A 1 105 ? -1.36 9.969 16.531 1 96.88 105 VAL A O 1
ATOM 834 N N . ASP A 1 106 ? -2.287 9.055 18.391 1 94.56 106 ASP A N 1
ATOM 835 C CA . ASP A 1 106 ? -1.03 8.719 19.047 1 94.56 106 ASP A CA 1
ATOM 836 C C . ASP A 1 106 ? -0.789 7.215 19.047 1 94.56 106 ASP A C 1
ATOM 838 O O . ASP A 1 106 ? -1.484 6.469 19.734 1 94.56 106 ASP A O 1
ATOM 842 N N . VAL A 1 107 ? 0.177 6.793 18.234 1 92.44 107 VAL A N 1
ATOM 843 C CA . VAL A 1 107 ? 0.511 5.371 18.203 1 92.44 107 VAL A CA 1
ATOM 844 C C . VAL A 1 107 ? 1.863 5.141 18.859 1 92.44 107 VAL A C 1
ATOM 846 O O . VAL A 1 107 ? 2.543 4.152 18.578 1 92.44 107 VAL A O 1
ATOM 849 N N . GLY A 1 108 ? 2.26 6.086 19.672 1 91.62 108 GLY A N 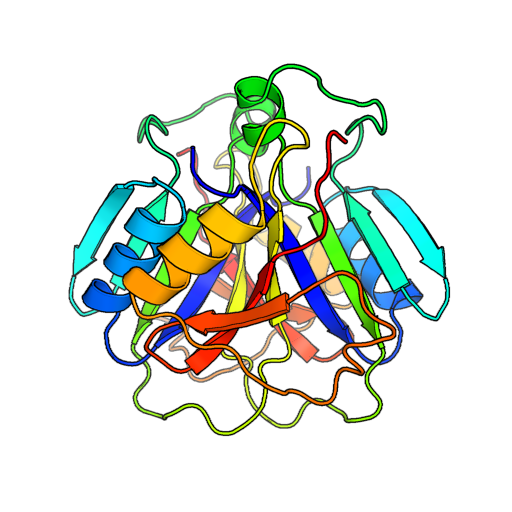1
ATOM 850 C CA . GLY A 1 108 ? 3.48 5.941 20.438 1 91.62 108 GLY A CA 1
ATOM 851 C C . GLY A 1 108 ? 4.621 6.797 19.922 1 91.62 108 GLY A C 1
ATOM 852 O O . GLY A 1 108 ? 5.734 6.746 20.453 1 91.62 108 GLY A O 1
ATOM 853 N N . GLN A 1 109 ? 4.391 7.586 18.875 1 90.69 109 GLN A N 1
ATOM 854 C CA . GLN A 1 109 ? 5.438 8.438 18.328 1 90.69 109 GLN A CA 1
ATOM 855 C C . GLN A 1 109 ? 5.738 9.609 19.25 1 90.69 109 GLN A C 1
ATOM 857 O O . GLN A 1 109 ? 4.84 10.133 19.922 1 90.69 109 GLN A O 1
ATOM 862 N N . ASP A 1 110 ? 7.02 9.984 19.281 1 90.5 110 ASP A N 1
ATOM 863 C CA . ASP A 1 110 ? 7.441 11.203 19.969 1 90.5 110 ASP A CA 1
ATOM 864 C C . ASP A 1 110 ? 7.355 12.414 19.047 1 90.5 110 ASP A C 1
ATOM 866 O O . ASP A 1 110 ? 8.227 12.617 18.203 1 90.5 110 ASP A O 1
ATOM 870 N N . GLU A 1 111 ? 6.414 13.258 19.25 1 86.31 111 GLU A N 1
ATOM 871 C CA . GLU A 1 111 ? 6.102 14.367 18.359 1 86.31 111 GLU A CA 1
ATOM 872 C C . GLU A 1 111 ? 7.312 15.266 18.141 1 86.31 111 GLU A C 1
ATOM 874 O O . GLU A 1 111 ? 7.469 15.867 17.078 1 86.31 111 GLU A O 1
ATOM 879 N N . GLY A 1 112 ? 8.094 15.336 19.141 1 89 112 GLY A N 1
ATOM 880 C CA . GLY A 1 112 ? 9.281 16.172 19.031 1 89 112 GLY A CA 1
ATOM 881 C C . GLY A 1 112 ? 10.398 15.523 18.234 1 89 112 GLY A C 1
ATOM 882 O O . GLY A 1 112 ? 11.344 16.188 17.828 1 89 112 GLY A O 1
ATOM 883 N N . ASP A 1 113 ? 10.273 14.258 17.969 1 91.38 113 ASP A N 1
ATOM 884 C CA . ASP A 1 113 ? 11.375 13.508 17.375 1 91.38 113 ASP A CA 1
ATOM 885 C C . ASP A 1 113 ? 11 13 15.977 1 91.38 113 ASP A C 1
ATOM 887 O O . ASP A 1 113 ? 11.805 12.336 15.32 1 91.38 113 ASP A O 1
ATOM 891 N N . VAL A 1 114 ? 9.758 13.25 15.617 1 93.44 114 VAL A N 1
ATOM 892 C CA . VAL A 1 114 ? 9.352 12.766 14.305 1 93.44 114 VAL A CA 1
ATOM 893 C C . VAL A 1 114 ? 8.969 13.945 13.414 1 93.44 114 VAL A C 1
ATOM 895 O O . VAL A 1 114 ? 8.617 15.023 13.914 1 93.44 114 VAL A O 1
ATOM 898 N N . THR A 1 115 ? 9.031 13.781 12.141 1 94.94 115 THR A N 1
ATOM 899 C CA . THR A 1 115 ? 8.758 14.852 11.188 1 94.94 115 THR A CA 1
ATOM 900 C C . THR A 1 115 ? 7.453 14.586 10.445 1 94.94 115 THR A C 1
ATOM 902 O O . THR A 1 115 ? 7.172 15.227 9.43 1 94.94 115 THR A O 1
ATOM 905 N N . TRP A 1 116 ? 6.738 13.594 10.922 1 97.69 116 TRP A N 1
ATOM 906 C CA . TRP A 1 116 ? 5.461 13.234 10.312 1 97.69 116 TRP A CA 1
ATOM 907 C C . TRP A 1 116 ? 4.324 13.359 11.32 1 97.69 116 TRP A C 1
ATOM 909 O O . TRP A 1 116 ? 4.559 13.461 12.523 1 97.69 116 TRP A O 1
ATOM 919 N N . THR A 1 117 ? 3.107 13.422 10.828 1 98.06 117 THR A N 1
ATOM 920 C CA . THR A 1 117 ? 1.893 13.43 11.633 1 98.06 117 THR A CA 1
ATOM 921 C C . THR A 1 117 ? 1.077 12.164 11.398 1 98.06 117 THR A C 1
ATOM 923 O O . THR A 1 117 ? 0.854 11.766 10.25 1 98.06 117 THR A O 1
ATOM 926 N N . VAL A 1 118 ? 0.706 11.5 12.414 1 98.38 118 VAL A N 1
ATOM 927 C CA . VAL A 1 118 ? -0.102 10.289 12.305 1 98.38 118 VAL A CA 1
ATOM 928 C C . VAL A 1 118 ? -1.584 10.656 12.359 1 98.38 118 VAL A C 1
ATOM 930 O O . VAL A 1 118 ? -2.031 11.32 13.297 1 98.38 118 VAL A O 1
ATOM 933 N N . LEU A 1 119 ? -2.305 10.266 11.352 1 98.75 119 LEU A N 1
ATOM 934 C CA . LEU A 1 119 ? -3.754 10.438 11.297 1 98.75 119 LEU A CA 1
ATOM 935 C C . LEU A 1 119 ? -4.453 9.086 11.156 1 98.75 119 LEU A C 1
ATOM 937 O O . LEU A 1 119 ? -3.803 8.07 10.891 1 98.75 119 LEU A O 1
ATOM 941 N N . ALA A 1 120 ? -5.715 9.078 11.398 1 98.69 120 ALA A N 1
ATOM 942 C CA . ALA A 1 120 ? -6.578 7.922 11.148 1 98.69 120 ALA A CA 1
ATOM 943 C C . ALA A 1 120 ? -7.727 8.281 10.211 1 98.69 120 ALA A C 1
ATOM 945 O O . ALA A 1 120 ? -8.305 9.367 10.32 1 98.69 120 ALA A O 1
ATOM 946 N N . ASP A 1 121 ? -8.016 7.379 9.336 1 98.5 121 ASP A N 1
ATOM 947 C CA . ASP A 1 121 ? -9.18 7.562 8.477 1 98.5 121 ASP A CA 1
ATOM 948 C C . ASP A 1 121 ? -10.477 7.309 9.242 1 98.5 121 ASP A C 1
ATOM 950 O O . ASP A 1 121 ? -10.445 7.008 10.438 1 98.5 121 ASP A O 1
ATOM 954 N N . PRO A 1 122 ? -11.648 7.414 8.68 1 97.69 122 PRO A N 1
ATOM 955 C CA . PRO A 1 122 ? -12.922 7.371 9.406 1 97.69 122 PRO A CA 1
ATOM 956 C C . PRO A 1 122 ? -13.141 6.039 10.125 1 97.69 122 PRO A C 1
ATOM 958 O O . PRO A 1 122 ? -13.938 5.961 11.062 1 97.69 122 PRO A O 1
ATOM 961 N N . GLU A 1 123 ? -12.453 4.961 9.711 1 97.38 123 GLU A N 1
ATOM 962 C CA . GLU A 1 123 ? -12.625 3.676 10.375 1 97.38 123 GLU A CA 1
ATOM 963 C C . GLU A 1 123 ? -11.445 3.355 11.289 1 97.38 123 GLU A C 1
ATOM 965 O O . GLU A 1 123 ? -11.305 2.229 11.766 1 97.38 123 GLU A O 1
ATOM 970 N N . GLY A 1 124 ? -10.555 4.258 11.383 1 97.19 124 GLY A N 1
ATOM 971 C CA . GLY A 1 124 ? -9.516 4.113 12.383 1 97.19 124 GLY A CA 1
ATOM 972 C C . GLY A 1 124 ? -8.211 3.574 11.82 1 97.19 124 GLY A C 1
ATOM 973 O O . GLY A 1 124 ? -7.285 3.268 12.57 1 97.19 124 GLY A O 1
ATOM 974 N N . ASN A 1 125 ? -8.125 3.359 10.555 1 97.81 125 ASN A N 1
ATOM 975 C CA . ASN A 1 125 ? -6.859 2.941 9.961 1 97.81 125 ASN A CA 1
ATOM 976 C C . ASN A 1 125 ? -5.832 4.07 9.984 1 97.81 125 ASN A C 1
ATOM 978 O O . ASN A 1 125 ? -6.109 5.176 9.516 1 97.81 125 ASN A O 1
ATOM 982 N N . GLU A 1 126 ? -4.688 3.771 10.5 1 98.44 126 GLU A N 1
ATOM 983 C CA . GLU A 1 126 ? -3.645 4.785 10.617 1 98.44 126 GLU A CA 1
ATOM 984 C C . GLU A 1 126 ? -3.006 5.078 9.266 1 98.44 126 GLU A C 1
ATOM 986 O O . GLU A 1 126 ? -2.854 4.176 8.438 1 98.44 126 GLU A O 1
ATOM 991 N N . PHE A 1 127 ? -2.617 6.32 9.078 1 98.75 127 PHE A N 1
ATOM 992 C CA . PHE A 1 127 ? -1.743 6.762 7.996 1 98.75 127 PHE A CA 1
ATOM 993 C C . PHE A 1 127 ? -0.929 7.977 8.422 1 98.75 127 PHE A C 1
ATOM 995 O O . PHE A 1 127 ? -1.237 8.617 9.43 1 98.75 127 PHE A O 1
ATOM 1002 N N . CYS A 1 128 ? 0.125 8.305 7.691 1 98.62 128 CYS A N 1
ATOM 1003 C CA . CYS A 1 128 ? 0.988 9.422 8.062 1 98.62 128 CYS A CA 1
ATOM 1004 C C . CYS A 1 128 ? 0.985 10.492 6.977 1 98.62 128 CYS A C 1
ATOM 1006 O O . CYS A 1 128 ? 0.863 10.18 5.789 1 98.62 128 CYS A O 1
ATOM 1008 N N . VAL A 1 129 ? 1.123 11.641 7.383 1 98.56 129 VAL A N 1
ATOM 1009 C CA . VAL A 1 129 ? 1.521 12.734 6.504 1 98.56 129 VAL A CA 1
ATOM 1010 C C . VAL A 1 129 ? 2.979 13.109 6.766 1 98.56 129 VAL A C 1
ATOM 1012 O O . VAL A 1 129 ? 3.314 13.602 7.848 1 98.56 129 VAL A O 1
ATOM 1015 N N . LEU A 1 130 ? 3.762 12.914 5.816 1 98.19 130 LEU A N 1
ATOM 1016 C CA . LEU A 1 130 ? 5.203 13.109 5.93 1 98.19 130 LEU A CA 1
ATOM 1017 C C . LEU A 1 130 ? 5.562 14.586 5.793 1 98.19 130 LEU A C 1
ATOM 1019 O O . LEU A 1 130 ? 4.711 15.406 5.449 1 98.19 130 LEU A O 1
ATOM 1023 N N . SER A 1 131 ? 6.895 14.93 6.145 1 97.06 131 SER A N 1
ATOM 1024 C CA . SER A 1 131 ? 7.438 16.219 5.766 1 97.06 131 SER A CA 1
ATOM 1025 C C . SER A 1 131 ? 7.488 16.391 4.25 1 97.06 131 SER A C 1
ATOM 1027 O O . SER A 1 131 ? 7.465 15.391 3.516 1 97.06 131 SER A O 1
ATOM 1029 N N . SER A 1 132 ? 7.531 17.594 3.814 1 94 132 SER A N 1
ATOM 1030 C CA . SER A 1 132 ? 7.496 17.875 2.385 1 94 132 SER A CA 1
ATOM 1031 C C . SER A 1 132 ? 8.68 17.234 1.662 1 94 132 SER A C 1
ATOM 1033 O O . SER A 1 132 ? 9.781 17.172 2.209 1 94 132 SER A O 1
ATOM 1035 N N . ARG A 1 133 ? 8.328 16.812 0.412 1 92.31 133 ARG A N 1
ATOM 1036 C CA . ARG A 1 133 ? 9.328 16.141 -0.404 1 92.31 133 ARG A CA 1
ATOM 1037 C C . ARG A 1 133 ? 9.266 16.609 -1.854 1 92.31 133 ARG A C 1
ATOM 1039 O O . ARG A 1 133 ? 8.227 17.094 -2.307 1 92.31 133 ARG A O 1
ATOM 1046 N N . ASP A 1 134 ? 10.43 16.516 -2.527 1 90 134 ASP A N 1
ATOM 1047 C CA . ASP A 1 134 ? 10.422 16.766 -3.969 1 90 134 ASP A CA 1
ATOM 1048 C C . ASP A 1 134 ? 11.219 15.688 -4.707 1 90 134 ASP A C 1
ATOM 1050 O O . ASP A 1 134 ? 11.688 15.914 -5.828 1 90 134 ASP A O 1
ATOM 1054 N N . ARG A 1 135 ? 11.484 14.688 -3.9 1 85.75 135 ARG A N 1
ATOM 1055 C CA . ARG A 1 135 ? 12.094 13.508 -4.512 1 85.75 135 ARG A CA 1
ATOM 1056 C C . ARG A 1 135 ? 11.258 12.258 -4.25 1 85.75 135 ARG A C 1
ATOM 1058 O O . ARG A 1 135 ? 10.492 12.211 -3.287 1 85.75 135 ARG A O 1
ATOM 1065 N N . MET B 1 1 ? -4.109 21.266 -4.031 1 80.31 1 MET B N 1
ATOM 1066 C CA . MET B 1 1 ? -3.627 20.016 -4.602 1 80.31 1 MET B CA 1
ATOM 1067 C C . MET B 1 1 ? -3.479 18.953 -3.518 1 80.31 1 MET B C 1
ATOM 1069 O O . MET B 1 1 ? -3.172 19.266 -2.367 1 80.31 1 MET B O 1
ATOM 1073 N N . ALA B 1 2 ? -3.852 17.688 -3.805 1 90.12 2 ALA B N 1
ATOM 1074 C CA . ALA B 1 2 ? -3.93 16.641 -2.777 1 90.12 2 ALA B CA 1
ATOM 1075 C C . ALA B 1 2 ? -2.559 16.016 -2.521 1 90.12 2 ALA B C 1
ATOM 1077 O O . ALA B 1 2 ? -1.646 16.156 -3.342 1 90.12 2 ALA B O 1
ATOM 1078 N N . LEU B 1 3 ? -2.383 15.484 -1.365 1 94.81 3 LEU B N 1
ATOM 1079 C CA . LEU B 1 3 ? -1.186 14.742 -0.994 1 94.81 3 LEU B CA 1
ATOM 1080 C C . LEU B 1 3 ? -1.009 13.516 -1.884 1 94.81 3 LEU B C 1
ATOM 1082 O O . LEU B 1 3 ? -1.985 12.984 -2.414 1 94.81 3 LEU B O 1
ATOM 1086 N N . LYS B 1 4 ? 0.214 13.078 -2.016 1 95.38 4 LYS B N 1
ATOM 1087 C CA . LYS B 1 4 ? 0.556 11.883 -2.773 1 95.38 4 LYS B CA 1
ATOM 1088 C C . LYS B 1 4 ? 0.689 10.672 -1.855 1 95.38 4 LYS B C 1
ATOM 1090 O O . LYS B 1 4 ? 1.283 10.766 -0.78 1 95.38 4 LYS B O 1
ATOM 1095 N N . TRP B 1 5 ? 0.008 9.555 -2.24 1 96.94 5 TRP B N 1
ATOM 1096 C CA . TRP B 1 5 ? 0.451 8.297 -1.646 1 96.94 5 TRP B CA 1
ATOM 1097 C C . TRP B 1 5 ? 1.902 8 -2.01 1 96.94 5 TRP B C 1
ATOM 1099 O O . TRP B 1 5 ? 2.201 7.629 -3.146 1 96.94 5 TRP B O 1
ATOM 1109 N N . TYR B 1 6 ? 2.775 8.094 -1 1 96.38 6 TYR B N 1
ATOM 1110 C CA . TYR B 1 6 ? 4.215 8.078 -1.223 1 96.38 6 TYR B CA 1
ATOM 1111 C C . TYR B 1 6 ? 4.793 6.691 -0.993 1 96.38 6 TYR B C 1
ATOM 1113 O O . TYR B 1 6 ? 5.484 6.148 -1.856 1 96.38 6 TYR B O 1
ATOM 1121 N N . THR B 1 7 ? 4.504 6.121 0.127 1 97.31 7 THR B N 1
ATOM 1122 C CA . THR B 1 7 ? 5.016 4.789 0.437 1 97.31 7 THR B CA 1
ATOM 1123 C C . THR B 1 7 ? 3.982 3.984 1.22 1 97.31 7 THR B C 1
ATOM 1125 O O . THR B 1 7 ? 3.01 4.543 1.733 1 97.31 7 THR B O 1
ATOM 1128 N N . LEU B 1 8 ? 4.125 2.701 1.168 1 98.62 8 LEU B N 1
ATOM 1129 C CA . LEU B 1 8 ? 3.529 1.78 2.129 1 98.62 8 LEU B CA 1
ATOM 1130 C C . LEU B 1 8 ? 4.551 1.351 3.176 1 98.62 8 LEU B C 1
ATOM 1132 O O . LEU B 1 8 ? 5.621 0.841 2.834 1 98.62 8 LEU B O 1
ATOM 1136 N N . VAL B 1 9 ? 4.223 1.58 4.395 1 98.69 9 VAL B N 1
ATOM 1137 C CA . VAL B 1 9 ? 5.113 1.21 5.492 1 98.69 9 VAL B CA 1
ATOM 1138 C C . VAL B 1 9 ? 4.707 -0.153 6.047 1 98.69 9 VAL B C 1
ATOM 1140 O O . VAL B 1 9 ? 3.523 -0.416 6.262 1 98.69 9 VAL B O 1
ATOM 1143 N N . VAL B 1 10 ? 5.676 -0.989 6.254 1 98.69 10 VAL B N 1
ATOM 1144 C CA . VAL B 1 10 ? 5.457 -2.326 6.797 1 98.69 10 VAL B CA 1
ATOM 1145 C C . VAL B 1 10 ? 6.242 -2.486 8.102 1 98.69 10 VAL B C 1
ATOM 1147 O O . VAL B 1 10 ? 7.473 -2.43 8.102 1 98.69 10 VAL B O 1
ATOM 1150 N N . ASP B 1 11 ? 5.523 -2.672 9.18 1 97.94 11 ASP B N 1
ATOM 1151 C CA . ASP B 1 11 ? 6.152 -3.051 10.445 1 97.94 11 ASP B CA 1
ATOM 1152 C C . ASP B 1 11 ? 6.719 -4.465 10.367 1 97.94 11 ASP B C 1
ATOM 1154 O O . ASP B 1 11 ? 6.035 -5.395 9.938 1 97.94 11 ASP B O 1
ATOM 1158 N N . CYS B 1 12 ? 7.859 -4.617 10.82 1 97.94 12 CYS B N 1
ATOM 1159 C CA . CYS B 1 12 ? 8.469 -5.941 10.734 1 97.94 12 CYS B CA 1
ATOM 1160 C C . CYS B 1 12 ? 9.531 -6.125 11.812 1 97.94 12 CYS B C 1
ATOM 1162 O O . CYS B 1 12 ? 9.766 -5.223 12.617 1 97.94 12 CYS B O 1
ATOM 1164 N N . ARG B 1 13 ? 10.016 -7.316 11.898 1 97.56 13 ARG B N 1
ATOM 1165 C CA . ARG B 1 13 ? 11.102 -7.625 12.828 1 97.56 13 ARG B CA 1
ATOM 1166 C C . ARG B 1 13 ? 12.453 -7.25 12.234 1 97.56 13 ARG B C 1
ATOM 1168 O O . ARG B 1 13 ? 13.305 -6.668 12.914 1 97.56 13 ARG B O 1
ATOM 1175 N N . ASP B 1 14 ? 12.742 -7.594 11.016 1 98.31 14 ASP B N 1
ATOM 1176 C CA . ASP B 1 14 ? 14.016 -7.383 10.32 1 98.31 14 ASP B CA 1
ATOM 1177 C C . ASP B 1 14 ? 13.812 -6.562 9.047 1 98.31 14 ASP B C 1
ATOM 1179 O O . ASP B 1 14 ? 13.609 -7.125 7.969 1 98.31 14 ASP B O 1
ATOM 1183 N N . PRO B 1 15 ? 13.961 -5.242 9.141 1 98.69 15 PRO B N 1
ATOM 1184 C CA . PRO B 1 15 ? 13.688 -4.367 8 1 98.69 15 PRO B CA 1
ATOM 1185 C C . PRO B 1 15 ? 14.555 -4.699 6.785 1 98.69 15 PRO B C 1
ATOM 1187 O O . PRO B 1 15 ? 14.055 -4.73 5.656 1 98.69 15 PRO B O 1
ATOM 1190 N N . GLN B 1 16 ? 15.781 -4.938 7.039 1 98.81 16 GLN B N 1
ATOM 1191 C CA . GLN B 1 16 ? 16.719 -5.188 5.941 1 98.81 16 GLN B CA 1
ATOM 1192 C C . GLN B 1 16 ? 16.344 -6.469 5.191 1 98.81 16 GLN B C 1
ATOM 1194 O O . GLN B 1 16 ? 16.234 -6.465 3.965 1 98.81 16 GLN B O 1
ATOM 1199 N N . ALA B 1 17 ? 16.125 -7.547 5.898 1 98.69 17 ALA B N 1
ATOM 1200 C CA . ALA B 1 17 ? 15.758 -8.812 5.27 1 98.69 17 ALA B CA 1
ATOM 1201 C C . ALA B 1 17 ? 14.438 -8.695 4.512 1 98.69 17 ALA B C 1
ATOM 1203 O O . ALA B 1 17 ? 14.312 -9.203 3.395 1 98.69 17 ALA B O 1
ATOM 1204 N N . GLN B 1 18 ? 13.469 -8.023 5.117 1 98.75 18 GLN B N 1
ATOM 1205 C CA . GLN B 1 18 ? 12.172 -7.867 4.477 1 98.75 18 GLN B CA 1
ATOM 1206 C C . GLN B 1 18 ? 12.281 -7.027 3.207 1 98.75 18 GLN B C 1
ATOM 1208 O O . GLN B 1 18 ? 11.695 -7.367 2.178 1 98.75 18 GLN B O 1
ATOM 1213 N N . ALA B 1 19 ? 13.016 -5.938 3.283 1 98.81 19 ALA B N 1
ATOM 1214 C CA . ALA B 1 19 ? 13.18 -5.074 2.117 1 98.81 19 ALA B CA 1
ATOM 1215 C C . ALA B 1 19 ? 13.828 -5.828 0.96 1 98.81 19 ALA B C 1
ATOM 1217 O O . ALA B 1 19 ? 13.383 -5.719 -0.185 1 98.81 19 ALA B O 1
ATOM 1218 N N . HIS B 1 20 ? 14.828 -6.586 1.253 1 98.81 20 HIS B N 1
ATOM 1219 C CA . HIS B 1 20 ? 15.523 -7.32 0.204 1 98.81 20 HIS B CA 1
ATOM 1220 C C . HIS B 1 20 ? 14.641 -8.422 -0.376 1 98.81 20 HIS B C 1
ATOM 1222 O O . HIS B 1 20 ? 14.695 -8.695 -1.576 1 98.81 20 HIS B O 1
ATOM 1228 N N . TRP B 1 21 ? 13.891 -9.07 0.44 1 98.88 21 TRP B N 1
ATOM 1229 C CA . TRP B 1 21 ? 12.977 -10.086 -0.066 1 98.88 21 TRP B CA 1
ATOM 1230 C C . TRP B 1 21 ? 11.969 -9.484 -1.034 1 98.88 21 TRP B C 1
ATOM 1232 O O . TRP B 1 21 ? 11.781 -9.992 -2.141 1 98.88 21 TRP B O 1
ATOM 1242 N N . TRP B 1 22 ? 11.328 -8.422 -0.606 1 98.81 22 TRP B N 1
ATOM 1243 C CA . TRP B 1 22 ? 10.305 -7.793 -1.438 1 98.81 22 TRP B CA 1
ATOM 1244 C C . TRP B 1 22 ? 10.93 -7.191 -2.695 1 98.81 22 TRP B C 1
ATOM 1246 O O . TRP B 1 22 ? 10.305 -7.195 -3.762 1 98.81 22 TRP B O 1
ATOM 1256 N N . ALA B 1 23 ? 12.141 -6.648 -2.547 1 98.31 23 ALA B N 1
ATOM 1257 C CA . ALA B 1 23 ? 12.836 -6.156 -3.736 1 98.31 23 ALA B CA 1
ATOM 1258 C C . ALA B 1 23 ? 13.047 -7.273 -4.75 1 98.31 23 ALA B C 1
ATOM 1260 O O . ALA B 1 23 ? 12.859 -7.074 -5.953 1 98.31 23 ALA B O 1
ATOM 1261 N N . ARG B 1 24 ? 13.414 -8.438 -4.27 1 98 24 ARG B N 1
ATOM 1262 C CA . ARG B 1 24 ? 13.578 -9.586 -5.148 1 98 24 ARG B CA 1
ATOM 1263 C C . ARG B 1 24 ? 12.234 -10.047 -5.707 1 98 24 ARG B C 1
ATOM 1265 O O . ARG B 1 24 ? 12.125 -10.359 -6.898 1 98 24 ARG B O 1
ATOM 1272 N N . ALA B 1 25 ? 11.25 -10.117 -4.859 1 98.12 25 ALA B N 1
ATOM 1273 C CA . ALA B 1 25 ? 9.922 -10.555 -5.262 1 98.12 25 ALA B CA 1
ATOM 1274 C C . ALA B 1 25 ? 9.367 -9.68 -6.383 1 98.12 25 ALA B C 1
ATOM 1276 O O . ALA B 1 25 ? 8.742 -10.18 -7.32 1 98.12 25 ALA B O 1
ATOM 1277 N N . LEU B 1 26 ? 9.664 -8.367 -6.336 1 96.75 26 LEU B N 1
ATOM 1278 C CA . LEU B 1 26 ? 9.055 -7.398 -7.238 1 96.75 26 LEU B CA 1
ATOM 1279 C C . LEU B 1 26 ? 10.016 -7.004 -8.352 1 96.75 26 LEU B C 1
ATOM 1281 O O . LEU B 1 26 ? 9.664 -6.234 -9.242 1 96.75 26 LEU B O 1
ATOM 1285 N N . ASP B 1 27 ? 11.234 -7.539 -8.281 1 95.69 27 ASP B N 1
ATOM 1286 C CA . ASP B 1 27 ? 12.312 -7.086 -9.156 1 95.69 27 ASP B CA 1
ATOM 1287 C C . ASP B 1 27 ? 12.555 -5.59 -8.992 1 95.69 27 ASP B C 1
ATOM 1289 O O . ASP B 1 27 ? 12.609 -4.852 -9.977 1 95.69 27 ASP B O 1
ATOM 1293 N N . TRP B 1 28 ? 12.594 -5.137 -7.738 1 96.5 28 TRP B N 1
ATOM 1294 C CA . TRP B 1 28 ? 12.898 -3.775 -7.305 1 96.5 28 TRP B CA 1
ATOM 1295 C C . TRP B 1 28 ? 14.32 -3.682 -6.758 1 96.5 28 TRP B C 1
ATOM 1297 O O . TRP B 1 28 ? 15.102 -4.625 -6.883 1 96.5 28 TRP B O 1
ATOM 1307 N N . GLU B 1 29 ? 14.672 -2.498 -6.262 1 97.06 29 GLU B N 1
ATOM 1308 C CA . GLU B 1 29 ? 15.969 -2.314 -5.629 1 97.06 29 GLU B CA 1
ATOM 1309 C C . GLU B 1 29 ? 15.828 -1.665 -4.254 1 97.06 29 GLU B C 1
ATOM 1311 O O . GLU B 1 29 ? 14.898 -0.89 -4.023 1 97.06 29 GLU B O 1
ATOM 1316 N N . VAL B 1 30 ? 16.703 -2.002 -3.357 1 97.88 30 VAL B N 1
ATOM 1317 C CA . VAL B 1 30 ? 16.766 -1.389 -2.033 1 97.88 30 VAL B CA 1
ATOM 1318 C C . VAL B 1 30 ? 17.641 -0.135 -2.086 1 97.88 30 VAL B C 1
ATOM 1320 O O . VAL B 1 30 ? 18.812 -0.197 -2.479 1 97.88 30 VAL B O 1
ATOM 1323 N N . VAL B 1 31 ? 17.094 1.002 -1.631 1 96.88 31 VAL B N 1
ATOM 1324 C CA . VAL B 1 31 ? 17.812 2.26 -1.794 1 96.88 31 VAL B CA 1
ATOM 1325 C C . VAL B 1 31 ? 18.219 2.807 -0.426 1 96.88 31 VAL B C 1
ATOM 1327 O O . VAL B 1 31 ? 18.938 3.799 -0.335 1 96.88 31 VAL B O 1
ATOM 1330 N N . HIS B 1 32 ? 17.734 2.379 0.616 1 97.25 32 HIS B N 1
ATOM 1331 C CA . HIS B 1 32 ? 18.094 2.631 2.008 1 97.25 32 HIS B CA 1
ATOM 1332 C C . HIS B 1 32 ? 18.109 1.337 2.814 1 97.25 32 HIS B C 1
ATOM 1334 O O . HIS B 1 32 ? 17.172 0.535 2.729 1 97.25 32 HIS B O 1
ATOM 1340 N N . ASP B 1 33 ? 19.172 1.125 3.59 1 98.38 33 ASP B N 1
ATOM 1341 C CA . ASP B 1 33 ? 19.391 -0.202 4.16 1 98.38 33 ASP B CA 1
ATOM 1342 C C . ASP B 1 33 ? 20.078 -0.116 5.516 1 98.38 33 ASP B C 1
ATOM 1344 O O . ASP B 1 33 ? 21.297 -0.299 5.609 1 98.38 33 ASP B O 1
ATOM 1348 N N . THR B 1 34 ? 19.281 0.168 6.496 1 98.69 34 THR B N 1
ATOM 1349 C CA . THR B 1 34 ? 19.766 0.159 7.875 1 98.69 34 THR B CA 1
ATOM 1350 C C . THR B 1 34 ? 18.844 -0.683 8.758 1 98.69 34 THR B C 1
ATOM 1352 O O . THR B 1 34 ? 17.703 -0.964 8.391 1 98.69 34 THR B O 1
ATOM 1355 N N . PRO B 1 35 ? 19.312 -1.12 9.898 1 98.31 35 PRO B N 1
ATOM 1356 C CA . PRO B 1 35 ? 18.453 -1.893 10.797 1 98.31 35 PRO B CA 1
ATOM 1357 C C . PRO B 1 35 ? 17.219 -1.115 11.25 1 98.31 35 PRO B C 1
ATOM 1359 O O . PRO B 1 35 ? 16.219 -1.716 11.641 1 98.31 35 PRO B O 1
ATOM 1362 N N . GLU B 1 36 ? 17.297 0.235 11.242 1 97.62 36 GLU B N 1
ATOM 1363 C CA . GLU B 1 36 ? 16.219 1.079 11.727 1 97.62 36 GLU B CA 1
ATOM 1364 C C . GLU B 1 36 ? 15.18 1.328 10.633 1 97.62 36 GLU B C 1
ATOM 1366 O O . GLU B 1 36 ? 14.039 1.707 10.922 1 97.62 36 GLU B O 1
ATOM 1371 N N . GLU B 1 37 ? 15.617 1.159 9.375 1 98.44 37 GLU B N 1
ATOM 1372 C CA . GLU B 1 37 ? 14.742 1.414 8.234 1 98.44 37 GLU B CA 1
ATOM 1373 C C . GLU B 1 37 ? 15.352 0.874 6.945 1 98.44 37 GLU B C 1
ATOM 1375 O O . GLU B 1 37 ? 16.547 1.033 6.703 1 98.44 37 GLU B O 1
ATOM 1380 N N . ALA B 1 38 ? 14.555 0.244 6.141 1 98.75 38 ALA B N 1
ATOM 1381 C CA . ALA B 1 38 ? 14.961 -0.158 4.793 1 98.75 38 ALA B CA 1
ATOM 1382 C C . ALA B 1 38 ? 13.883 0.192 3.771 1 98.75 38 ALA B C 1
ATOM 1384 O O . ALA B 1 38 ? 12.688 0.106 4.066 1 98.75 38 ALA B O 1
ATOM 1385 N N . VAL B 1 39 ? 14.32 0.609 2.598 1 98.12 39 VAL B N 1
ATOM 1386 C CA . VAL B 1 39 ? 13.391 1.113 1.595 1 98.12 39 VAL B CA 1
ATOM 1387 C C . VAL B 1 39 ? 13.625 0.4 0.265 1 98.12 39 VAL B C 1
ATOM 1389 O O . VAL B 1 39 ? 14.758 0.317 -0.209 1 98.12 39 VAL B O 1
ATOM 1392 N N . ALA B 1 40 ? 12.586 -0.115 -0.322 1 98.06 40 ALA B N 1
ATOM 1393 C CA . ALA B 1 40 ? 12.609 -0.706 -1.658 1 98.06 40 ALA B CA 1
ATOM 1394 C C . ALA B 1 40 ? 11.766 0.109 -2.635 1 98.06 40 ALA B C 1
ATOM 1396 O O . ALA B 1 40 ? 10.641 0.498 -2.316 1 98.06 40 ALA B O 1
ATOM 1397 N N . VAL B 1 41 ? 12.32 0.37 -3.832 1 96 41 VAL B N 1
ATOM 1398 C CA . VAL B 1 41 ? 11.633 1.114 -4.875 1 96 41 VAL B CA 1
ATOM 1399 C C . VAL B 1 41 ? 11.82 0.419 -6.223 1 96 41 VAL B C 1
ATOM 1401 O O . VAL B 1 41 ? 12.711 -0.422 -6.371 1 96 41 VAL B O 1
ATOM 1404 N N . PRO B 1 42 ? 10.883 0.722 -7.223 1 92.81 42 PRO B N 1
ATOM 1405 C CA . PRO B 1 42 ? 11.164 0.21 -8.562 1 92.81 42 PRO B CA 1
ATOM 1406 C C . PRO B 1 42 ? 12.531 0.626 -9.086 1 92.81 42 PRO B C 1
ATOM 1408 O O . PRO B 1 42 ? 13.031 1.702 -8.734 1 92.81 42 PRO B O 1
ATOM 1411 N N . LYS B 1 43 ? 13.117 -0.266 -9.852 1 91.31 43 LYS B N 1
ATOM 1412 C CA . LYS B 1 43 ? 14.406 0.049 -10.461 1 91.31 43 LYS B CA 1
ATOM 1413 C C . LYS B 1 43 ? 14.312 1.297 -11.328 1 91.31 43 LYS B C 1
ATOM 1415 O O . LYS B 1 43 ? 13.312 1.498 -12.031 1 91.31 43 LYS B O 1
ATOM 1420 N N . GLY B 1 44 ? 15.289 2.098 -11.258 1 84.69 44 GLY B N 1
ATOM 1421 C CA . GLY B 1 44 ? 15.391 3.246 -12.148 1 84.69 44 GLY B CA 1
ATOM 1422 C C . GLY B 1 44 ? 14.734 4.492 -11.586 1 84.69 44 GLY B C 1
ATOM 1423 O O . GLY B 1 44 ? 14.742 5.547 -12.227 1 84.69 44 GLY B O 1
ATOM 1424 N N . VAL B 1 45 ? 14.008 4.312 -10.445 1 81 45 VAL B N 1
ATOM 1425 C CA . VAL B 1 45 ? 13.422 5.496 -9.828 1 81 45 VAL B CA 1
ATOM 1426 C C . VAL B 1 45 ? 14.523 6.418 -9.32 1 81 45 VAL B C 1
ATOM 1428 O O . VAL B 1 45 ? 15.375 5.996 -8.523 1 81 45 VAL B O 1
ATOM 1431 N N . GLY B 1 46 ? 14.727 7.52 -9.883 1 73.94 46 GLY B N 1
ATOM 1432 C CA . GLY B 1 46 ? 15.781 8.469 -9.547 1 73.94 46 GLY B CA 1
ATOM 1433 C C . GLY B 1 46 ? 15.57 9.141 -8.203 1 73.94 46 GLY B C 1
ATOM 1434 O O . GLY B 1 46 ? 14.453 9.164 -7.68 1 73.94 46 GLY B O 1
ATOM 1435 N N . GLU B 1 47 ? 16.609 9.516 -7.566 1 78.75 47 GLU B N 1
ATOM 1436 C CA . GLU B 1 47 ? 16.609 10.227 -6.293 1 78.75 47 GLU B CA 1
ATOM 1437 C C . GLU B 1 47 ? 16.688 11.734 -6.508 1 78.75 47 GLU B C 1
ATOM 1439 O O . GLU B 1 47 ? 16.797 12.5 -5.547 1 78.75 47 GLU B O 1
ATOM 1444 N N . GLU B 1 48 ? 16.547 12.102 -7.711 1 86.5 48 GLU B N 1
ATOM 1445 C CA . GLU B 1 48 ? 16.641 13.523 -8.008 1 86.5 48 GLU B CA 1
ATOM 1446 C C . GLU B 1 48 ? 15.32 14.234 -7.703 1 86.5 48 GLU B C 1
ATOM 1448 O O . GLU B 1 48 ? 14.242 13.68 -7.93 1 86.5 48 GLU B O 1
ATOM 1453 N N . PRO B 1 49 ? 15.477 15.43 -7.207 1 91.38 49 PRO B N 1
ATOM 1454 C CA . PRO B 1 49 ? 14.25 16.203 -6.988 1 91.38 49 PRO B CA 1
ATOM 1455 C C . PRO B 1 49 ? 13.422 16.375 -8.258 1 91.38 49 PRO B C 1
ATOM 1457 O O . PRO B 1 49 ? 13.984 16.469 -9.359 1 91.38 49 PRO B O 1
ATOM 1460 N N . VAL B 1 50 ? 12.164 16.312 -8.102 1 90.75 50 VAL B N 1
ATOM 1461 C CA . VAL B 1 50 ? 11.211 16.578 -9.172 1 90.75 50 VAL B CA 1
ATOM 1462 C C . VAL B 1 50 ? 10.469 17.891 -8.891 1 90.75 50 VAL B C 1
ATOM 1464 O O . VAL B 1 50 ? 9.688 17.969 -7.945 1 90.75 50 VAL B O 1
ATOM 1467 N N . ALA B 1 51 ? 10.672 18.891 -9.734 1 89.25 51 ALA B N 1
ATOM 1468 C CA . ALA B 1 51 ? 10.125 20.234 -9.508 1 89.25 51 ALA B CA 1
ATOM 1469 C C . ALA B 1 51 ? 8.641 20.281 -9.836 1 89.25 51 ALA B C 1
ATOM 1471 O O . ALA B 1 51 ? 7.859 20.906 -9.109 1 89.25 51 ALA B O 1
ATOM 1472 N N . ASP B 1 52 ? 8.305 19.625 -10.852 1 91.69 52 ASP B N 1
ATOM 1473 C CA . ASP B 1 52 ? 6.91 19.641 -11.281 1 91.69 52 ASP B CA 1
ATOM 1474 C C . ASP B 1 52 ? 6.051 18.734 -10.414 1 91.69 52 ASP B C 1
ATOM 1476 O O . ASP B 1 52 ? 6.238 17.516 -10.398 1 91.69 52 ASP B O 1
ATOM 1480 N N . PRO B 1 53 ? 5.078 19.328 -9.758 1 87.62 53 PRO B N 1
ATOM 1481 C CA . PRO B 1 53 ? 4.266 18.531 -8.828 1 87.62 53 PRO B CA 1
ATOM 1482 C C . PRO B 1 53 ? 3.486 17.422 -9.523 1 87.62 53 PRO B C 1
ATOM 1484 O O . PRO B 1 53 ? 3.262 16.359 -8.93 1 87.62 53 PRO B O 1
ATOM 1487 N N . ASP B 1 54 ? 3.076 17.641 -10.711 1 86.62 54 ASP B N 1
ATOM 1488 C CA . ASP B 1 54 ? 2.32 16.609 -11.422 1 86.62 54 ASP B CA 1
ATOM 1489 C C . ASP B 1 54 ? 3.205 15.422 -11.766 1 86.62 54 ASP B C 1
ATOM 1491 O O . ASP B 1 54 ? 2.781 14.273 -11.648 1 86.62 54 ASP B O 1
ATOM 1495 N N . GLU B 1 55 ? 4.367 15.719 -12.219 1 86.81 55 GLU B N 1
ATOM 1496 C CA . GLU B 1 55 ? 5.336 14.656 -12.469 1 86.81 55 GLU B CA 1
ATOM 1497 C C . GLU B 1 55 ? 5.691 13.922 -11.18 1 86.81 55 GLU B C 1
ATOM 1499 O O . GLU B 1 55 ? 5.832 12.695 -11.172 1 86.81 55 GLU B O 1
ATOM 1504 N N . TRP B 1 56 ? 5.875 14.664 -10.203 1 90.06 56 TRP B N 1
ATOM 1505 C CA . TRP B 1 56 ? 6.199 14.102 -8.891 1 90.06 56 TRP B CA 1
ATOM 1506 C C . TRP B 1 56 ? 5.098 13.164 -8.414 1 90.06 56 TRP B C 1
ATOM 1508 O O . TRP B 1 56 ? 5.375 12.055 -7.949 1 90.06 56 TRP B O 1
ATOM 1518 N N . ARG B 1 57 ? 3.918 13.57 -8.602 1 85.62 57 ARG B N 1
ATOM 1519 C CA . ARG B 1 57 ? 2.768 12.797 -8.141 1 85.62 57 ARG B CA 1
ATOM 1520 C C . ARG B 1 57 ? 2.6 11.523 -8.961 1 85.62 57 ARG B C 1
ATOM 1522 O O . ARG B 1 57 ? 2.059 10.531 -8.469 1 85.62 57 ARG B O 1
ATOM 1529 N N . ALA B 1 58 ? 3.057 11.539 -10.141 1 82.88 58 ALA B N 1
ATOM 1530 C CA . ALA B 1 58 ? 2.885 10.414 -11.047 1 82.88 58 ALA B CA 1
ATOM 1531 C C . ALA B 1 58 ? 3.891 9.305 -10.75 1 82.88 58 ALA B C 1
ATOM 1533 O O . ALA B 1 58 ? 3.758 8.18 -11.242 1 82.88 58 ALA B O 1
ATOM 1534 N N . ARG B 1 59 ? 4.852 9.648 -9.961 1 84.75 59 ARG B N 1
ATOM 1535 C CA . ARG B 1 59 ? 5.852 8.641 -9.625 1 84.75 59 ARG B CA 1
ATOM 1536 C C . ARG B 1 59 ? 5.246 7.531 -8.766 1 84.75 59 ARG B C 1
ATOM 1538 O O . ARG B 1 59 ? 4.297 7.77 -8.016 1 84.75 59 ARG B O 1
ATOM 1545 N N . GLY B 1 60 ? 5.727 6.34 -8.953 1 84.75 60 GLY B N 1
ATOM 1546 C CA . GLY B 1 60 ? 5.227 5.188 -8.227 1 84.75 60 GLY B CA 1
ATOM 1547 C C . GLY B 1 60 ? 5.527 5.246 -6.738 1 84.75 60 GLY B C 1
ATOM 1548 O O . GLY B 1 60 ? 6.281 6.109 -6.289 1 84.75 60 GLY B O 1
ATOM 1549 N N . GLN B 1 61 ? 4.918 4.348 -6.004 1 92.06 61 GLN B N 1
ATOM 1550 C CA . GLN B 1 61 ? 5.098 4.242 -4.559 1 92.06 61 GLN B CA 1
ATOM 1551 C C . GLN B 1 61 ? 6.273 3.338 -4.215 1 92.06 61 GLN B C 1
ATOM 1553 O O . GLN B 1 61 ? 6.707 2.531 -5.039 1 92.06 61 GLN B O 1
ATOM 1558 N N . GLY B 1 62 ? 6.836 3.568 -3.037 1 95.44 62 GLY B N 1
ATOM 1559 C CA . GLY B 1 62 ? 7.832 2.656 -2.5 1 95.44 62 GLY B CA 1
ATOM 1560 C C . GLY B 1 62 ? 7.332 1.862 -1.308 1 95.44 62 GLY B C 1
ATOM 1561 O O . GLY B 1 62 ? 6.199 2.053 -0.86 1 95.44 62 GLY B O 1
ATOM 1562 N N . LEU B 1 63 ? 8.164 0.904 -0.875 1 98.25 63 LEU B N 1
ATOM 1563 C CA . LEU B 1 63 ? 7.953 0.144 0.353 1 98.25 63 LEU B CA 1
ATOM 1564 C C . LEU B 1 63 ? 8.977 0.528 1.415 1 98.25 63 LEU B C 1
ATOM 1566 O O . LEU B 1 63 ? 10.172 0.606 1.131 1 98.25 63 LEU B O 1
ATOM 1570 N N . VAL B 1 64 ? 8.5 0.816 2.557 1 98.75 64 VAL B N 1
ATOM 1571 C CA . VAL B 1 64 ? 9.359 1.12 3.695 1 98.75 64 VAL B CA 1
ATOM 1572 C C . VAL B 1 64 ? 9.164 0.071 4.785 1 98.75 64 VAL B C 1
ATOM 1574 O O . VAL B 1 64 ? 8.031 -0.274 5.129 1 98.75 64 VAL B O 1
ATOM 1577 N N . PHE B 1 65 ? 10.227 -0.404 5.301 1 98.81 65 PHE B N 1
ATOM 1578 C CA . PHE B 1 65 ? 10.203 -1.392 6.371 1 98.81 65 PHE B CA 1
ATOM 1579 C C . PHE B 1 65 ? 10.828 -0.829 7.641 1 98.81 65 PHE B C 1
ATOM 1581 O O . PHE B 1 65 ? 11.945 -0.312 7.609 1 98.81 65 PHE B O 1
ATOM 1588 N N . VAL B 1 66 ? 10.109 -0.883 8.711 1 98.12 66 VAL B N 1
ATOM 1589 C CA . VAL B 1 66 ? 10.578 -0.365 9.992 1 98.12 66 VAL B CA 1
ATOM 1590 C C . VAL B 1 66 ? 10.398 -1.423 11.078 1 98.12 66 VAL B C 1
ATOM 1592 O O . VAL B 1 66 ? 9.445 -2.201 11.039 1 98.12 66 VAL B O 1
ATOM 1595 N N . PRO B 1 67 ? 11.266 -1.428 12.039 1 97.81 67 PRO B N 1
ATOM 1596 C CA . PRO B 1 67 ? 11.195 -2.461 13.07 1 97.81 67 PRO B CA 1
ATOM 1597 C C . PRO B 1 67 ? 10.172 -2.141 14.156 1 97.81 67 PRO B C 1
ATOM 1599 O O . PRO B 1 67 ? 10.016 -0.977 14.539 1 97.81 67 PRO B O 1
ATOM 1602 N N . VAL B 1 68 ? 9.492 -3.131 14.539 1 94.69 68 VAL B N 1
ATOM 1603 C CA . VAL B 1 68 ? 8.68 -3.078 15.758 1 94.69 68 VAL B CA 1
ATOM 1604 C C . VAL B 1 68 ? 9.039 -4.254 16.656 1 94.69 68 VAL B C 1
ATOM 1606 O O . VAL B 1 68 ? 9.391 -5.332 16.188 1 94.69 68 VAL B O 1
ATOM 1609 N N . PRO B 1 69 ? 8.922 -4.02 17.922 1 90.38 69 PRO B N 1
ATOM 1610 C CA . PRO B 1 69 ? 9.305 -5.09 18.844 1 90.38 69 PRO B CA 1
ATOM 1611 C C . PRO B 1 69 ? 8.266 -6.207 18.906 1 90.38 69 PRO B C 1
ATOM 1613 O O . PRO B 1 69 ? 8.602 -7.352 19.234 1 90.38 69 PRO B O 1
ATOM 1616 N N . GLU B 1 70 ? 7.047 -5.906 18.672 1 90.12 70 GLU B N 1
ATOM 1617 C CA . GLU B 1 70 ? 5.973 -6.883 18.828 1 90.12 70 GLU B CA 1
ATOM 1618 C C . GLU B 1 70 ? 5.824 -7.742 17.578 1 90.12 70 GLU B C 1
ATOM 1620 O O . GLU B 1 70 ? 6.047 -7.27 16.453 1 90.12 70 GLU B O 1
ATOM 1625 N N . GLY B 1 71 ? 5.512 -8.969 17.703 1 90.81 71 GLY B N 1
ATOM 1626 C CA . GLY B 1 71 ? 5.246 -9.867 16.594 1 90.81 71 GLY B CA 1
ATOM 1627 C C . GLY B 1 71 ? 3.842 -9.734 16.031 1 90.81 71 GLY B C 1
ATOM 1628 O O . GLY B 1 71 ? 2.994 -9.062 16.641 1 90.81 71 GLY B O 1
ATOM 1629 N N . LYS B 1 72 ? 3.631 -10.25 14.93 1 92.62 72 LYS B N 1
ATOM 1630 C CA . LYS B 1 72 ? 2.309 -10.297 14.312 1 92.62 72 LYS B CA 1
ATOM 1631 C C . LYS B 1 72 ? 1.365 -11.203 15.102 1 92.62 72 LYS B C 1
ATOM 1633 O O . LYS B 1 72 ? 1.716 -12.336 15.43 1 92.62 72 LYS B O 1
ATOM 1638 N N . THR B 1 73 ? 0.148 -10.68 15.352 1 92.81 73 THR B N 1
ATOM 1639 C CA . THR B 1 73 ? -0.747 -11.445 16.219 1 92.81 73 THR B CA 1
ATOM 1640 C C . THR B 1 73 ? -2.092 -11.68 15.523 1 92.81 73 THR B C 1
ATOM 1642 O O . THR B 1 73 ? -2.861 -12.547 15.938 1 92.81 73 THR B O 1
ATOM 1645 N N . VAL B 1 74 ? -2.475 -10.969 14.555 1 93.31 74 VAL B N 1
ATOM 1646 C CA . VAL B 1 74 ? -3.732 -11.133 13.836 1 93.31 74 VAL B CA 1
ATOM 1647 C C . VAL B 1 74 ? -3.498 -10.93 12.336 1 93.31 74 VAL B C 1
ATOM 1649 O O . VAL B 1 74 ? -2.439 -10.453 11.93 1 93.31 74 VAL B O 1
ATOM 1652 N N . LYS B 1 75 ? -4.508 -11.32 11.516 1 94.44 75 LYS B N 1
ATOM 1653 C CA .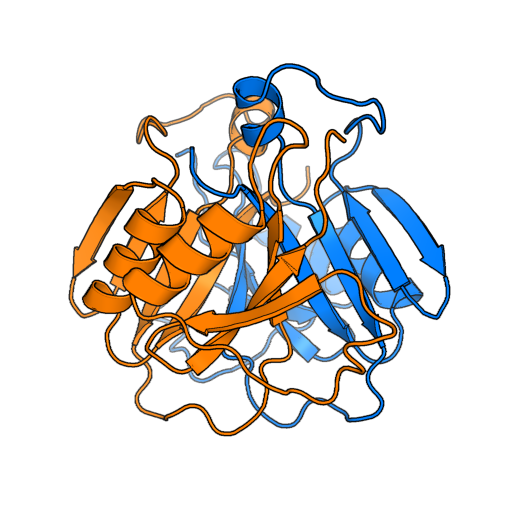 LYS B 1 75 ? -4.473 -11.016 10.086 1 94.44 75 LYS B CA 1
ATOM 1654 C C . LYS B 1 75 ? -4.379 -9.508 9.852 1 94.44 75 LYS B C 1
ATOM 1656 O O . LYS B 1 75 ? -5.074 -8.727 10.5 1 94.44 75 LYS B O 1
ATOM 1661 N N . ASN B 1 76 ? -3.471 -9.164 9 1 96.69 76 ASN B N 1
ATOM 1662 C CA . ASN B 1 76 ? -3.371 -7.746 8.68 1 96.69 76 ASN B CA 1
ATOM 1663 C C . ASN B 1 76 ? -4.641 -7.234 8 1 96.69 76 ASN B C 1
ATOM 1665 O O . ASN B 1 76 ? -5.219 -7.922 7.16 1 96.69 76 ASN B O 1
ATOM 1669 N N . ARG B 1 77 ? -5 -6.051 8.328 1 97.69 77 ARG B N 1
ATOM 1670 C CA . ARG B 1 77 ? -6.18 -5.445 7.723 1 97.69 77 ARG B CA 1
ATOM 1671 C C . ARG B 1 77 ? -5.84 -4.82 6.375 1 97.69 77 ARG B C 1
ATOM 1673 O O . ARG B 1 77 ? -6.734 -4.48 5.598 1 97.69 77 ARG B O 1
ATOM 1680 N N . LEU B 1 78 ? -4.598 -4.555 6.09 1 98.5 78 LEU B N 1
ATOM 1681 C CA . LEU B 1 78 ? -4.113 -4.148 4.777 1 98.5 78 LEU B CA 1
ATOM 1682 C C . LEU B 1 78 ? -3.201 -5.211 4.18 1 98.5 78 LEU B C 1
ATOM 1684 O O . LEU B 1 78 ? -2.377 -5.797 4.887 1 98.5 78 LEU B O 1
ATOM 1688 N N . HIS B 1 79 ? -3.291 -5.422 2.834 1 98.62 79 HIS B N 1
ATOM 1689 C CA . HIS B 1 79 ? -2.332 -6.309 2.184 1 98.62 79 HIS B CA 1
ATOM 1690 C C . HIS B 1 79 ? -2.137 -5.926 0.72 1 98.62 79 HIS B C 1
ATOM 1692 O O . HIS B 1 79 ? -2.986 -5.258 0.13 1 98.62 79 HIS B O 1
ATOM 1698 N N . ILE B 1 80 ? -1.041 -6.375 0.178 1 98.69 80 ILE B N 1
ATOM 1699 C CA . ILE B 1 80 ? -0.654 -6.09 -1.198 1 98.69 80 ILE B CA 1
ATOM 1700 C C . ILE B 1 80 ? -1.258 -7.137 -2.133 1 98.69 80 ILE B C 1
ATOM 1702 O O . ILE B 1 80 ? -1.21 -8.336 -1.845 1 98.69 80 ILE B O 1
ATOM 1706 N N . ASP B 1 81 ? -1.862 -6.695 -3.217 1 98.5 81 ASP B N 1
ATOM 1707 C CA . ASP B 1 81 ? -2.191 -7.562 -4.344 1 98.5 81 ASP B CA 1
ATOM 1708 C C . ASP B 1 81 ? -1.117 -7.488 -5.426 1 98.5 81 ASP B C 1
ATOM 1710 O O . ASP B 1 81 ? -0.828 -6.406 -5.945 1 98.5 81 ASP B O 1
ATOM 1714 N N . LEU B 1 82 ? -0.577 -8.578 -5.738 1 98.38 82 LEU B N 1
ATOM 1715 C CA . LEU B 1 82 ? 0.287 -8.703 -6.91 1 98.38 82 LEU B CA 1
ATOM 1716 C C . LEU B 1 82 ? -0.487 -9.258 -8.102 1 98.38 82 LEU B C 1
ATOM 1718 O O . LEU B 1 82 ? -1.344 -10.125 -7.941 1 98.38 82 LEU B O 1
ATOM 1722 N N . ALA B 1 83 ? -0.173 -8.75 -9.273 1 97.5 83 ALA B N 1
ATOM 1723 C CA . ALA B 1 83 ? -0.851 -9.234 -10.477 1 97.5 83 ALA B CA 1
ATOM 1724 C C . ALA B 1 83 ? 0.153 -9.586 -11.57 1 97.5 83 ALA B C 1
ATOM 1726 O O . ALA B 1 83 ? 1.13 -8.867 -11.781 1 97.5 83 ALA B O 1
ATOM 1727 N N . PRO B 1 84 ? -0.067 -10.695 -12.195 1 97 84 PRO B N 1
ATOM 1728 C CA . PRO B 1 84 ? 0.644 -10.969 -13.445 1 97 84 PRO B CA 1
ATOM 1729 C C . PRO B 1 84 ? -0.022 -10.312 -14.656 1 97 84 PRO B C 1
ATOM 1731 O O . PRO B 1 84 ? -1.249 -10.203 -14.703 1 97 84 PRO B O 1
ATOM 1734 N N . HIS B 1 85 ? 0.804 -9.859 -15.562 1 96.19 85 HIS B N 1
ATOM 1735 C CA . HIS B 1 85 ? 0.272 -9.492 -16.875 1 96.19 85 HIS B CA 1
ATOM 1736 C C . HIS B 1 85 ? -0.223 -10.719 -17.625 1 96.19 85 HIS B C 1
ATOM 1738 O O . HIS B 1 85 ? 0.28 -11.828 -17.406 1 96.19 85 HIS B O 1
ATOM 1744 N N . THR B 1 86 ? -1.143 -10.578 -18.531 1 95.75 86 THR B N 1
ATOM 1745 C CA . THR B 1 86 ? -1.723 -11.68 -19.297 1 95.75 86 THR B CA 1
ATOM 1746 C C . THR B 1 86 ? -0.647 -12.414 -20.094 1 95.75 86 THR B C 1
ATOM 1748 O O . THR B 1 86 ? -0.831 -13.57 -20.484 1 95.75 86 THR B O 1
ATOM 1751 N N . SER B 1 87 ? 0.479 -11.758 -20.328 1 94.5 87 SER B N 1
ATOM 1752 C CA . SER B 1 87 ? 1.568 -12.367 -21.078 1 94.5 87 SER B CA 1
ATOM 1753 C C . SER B 1 87 ? 2.451 -13.234 -20.188 1 94.5 87 SER B C 1
ATOM 1755 O O . SER B 1 87 ? 3.338 -13.938 -20.672 1 94.5 87 SER B O 1
ATOM 1757 N N . GLN B 1 88 ? 2.234 -13.273 -18.891 1 95.06 88 GLN B N 1
ATOM 1758 C CA . GLN B 1 88 ? 3.061 -14.008 -17.938 1 95.06 88 GLN B CA 1
ATOM 1759 C C . GLN B 1 88 ? 2.41 -15.328 -17.547 1 95.06 88 GLN B C 1
ATOM 1761 O O . GLN B 1 88 ? 1.193 -15.492 -17.672 1 95.06 88 GLN B O 1
ATOM 1766 N N . ASP B 1 89 ? 3.225 -16.188 -17.125 1 96.31 89 ASP B N 1
ATOM 1767 C CA . ASP B 1 89 ? 2.771 -17.438 -16.531 1 96.31 89 ASP B CA 1
ATOM 1768 C C . ASP B 1 89 ? 2.553 -17.281 -15.031 1 96.31 89 ASP B C 1
ATOM 1770 O O . ASP B 1 89 ? 3.51 -17.312 -14.25 1 96.31 89 ASP B O 1
ATOM 1774 N N . ARG B 1 90 ? 1.329 -17.203 -14.602 1 97.31 90 ARG B N 1
ATOM 1775 C CA . ARG B 1 90 ? 0.961 -16.953 -13.211 1 97.31 90 ARG B CA 1
ATOM 1776 C C . ARG B 1 90 ? 1.524 -18.031 -12.289 1 97.31 90 ARG B C 1
ATOM 1778 O O . ARG B 1 90 ? 2.102 -17.719 -11.242 1 97.31 90 ARG B O 1
ATOM 1785 N N . ASP B 1 91 ? 1.34 -19.234 -12.641 1 97.44 91 ASP B N 1
ATOM 1786 C CA . ASP B 1 91 ? 1.776 -20.344 -11.805 1 97.44 91 ASP B CA 1
ATOM 1787 C C . ASP B 1 91 ? 3.295 -20.359 -11.641 1 97.44 91 ASP B C 1
ATOM 1789 O O . ASP B 1 91 ? 3.811 -20.672 -10.57 1 97.44 91 ASP B O 1
ATOM 1793 N N . ALA B 1 92 ? 3.971 -20.047 -12.664 1 98 92 ALA B N 1
ATOM 1794 C CA . ALA B 1 92 ? 5.426 -19.953 -12.594 1 98 92 ALA B CA 1
ATOM 1795 C C . ALA B 1 92 ? 5.859 -18.844 -11.641 1 98 92 ALA B C 1
ATOM 1797 O O . ALA B 1 92 ? 6.844 -18.984 -10.906 1 98 92 ALA B O 1
ATOM 1798 N N . GLU B 1 93 ? 5.141 -17.75 -11.695 1 97.62 93 GLU B N 1
ATOM 1799 C CA . GLU B 1 93 ? 5.473 -16.641 -10.812 1 97.62 93 GLU B CA 1
ATOM 1800 C C . GLU B 1 93 ? 5.215 -17 -9.352 1 97.62 93 GLU B C 1
ATOM 1802 O O . GLU B 1 93 ? 5.988 -16.641 -8.469 1 97.62 93 GLU B O 1
ATOM 1807 N N . ILE B 1 94 ? 4.141 -17.656 -9.094 1 98.25 94 ILE B N 1
ATOM 1808 C CA . ILE B 1 94 ? 3.842 -18.109 -7.742 1 98.25 94 ILE B CA 1
ATOM 1809 C C . ILE B 1 94 ? 4.93 -19.062 -7.266 1 98.25 94 ILE B C 1
ATOM 1811 O O . ILE B 1 94 ? 5.414 -18.953 -6.137 1 98.25 94 ILE B O 1
ATOM 1815 N N . ALA B 1 95 ? 5.312 -19.984 -8.141 1 98.5 95 ALA B N 1
ATOM 1816 C CA . ALA B 1 95 ? 6.387 -20.922 -7.801 1 98.5 95 ALA B CA 1
ATOM 1817 C C . ALA B 1 95 ? 7.68 -20.172 -7.48 1 98.5 95 ALA B C 1
ATOM 1819 O O . ALA B 1 95 ? 8.398 -20.531 -6.539 1 98.5 95 ALA B O 1
ATOM 1820 N N . ARG B 1 96 ? 7.984 -19.219 -8.266 1 98.25 96 ARG B N 1
ATOM 1821 C CA . ARG B 1 96 ? 9.172 -18.391 -8.031 1 98.25 96 ARG B CA 1
ATOM 1822 C C . ARG B 1 96 ? 9.117 -17.734 -6.656 1 98.25 96 ARG B C 1
ATOM 1824 O O . ARG B 1 96 ? 10.117 -17.719 -5.934 1 98.25 96 ARG B O 1
ATOM 1831 N N . LEU B 1 97 ? 7.957 -17.156 -6.266 1 98.62 97 LEU B N 1
ATOM 1832 C CA . LEU B 1 97 ? 7.785 -16.531 -4.957 1 98.62 97 LEU B CA 1
ATOM 1833 C C . LEU B 1 97 ? 7.961 -17.562 -3.842 1 98.62 97 LEU B C 1
ATOM 1835 O O . LEU B 1 97 ? 8.57 -17.266 -2.811 1 98.62 97 LEU B O 1
ATOM 1839 N N . GLU B 1 98 ? 7.445 -18.734 -4.059 1 98.62 98 GLU B N 1
ATOM 1840 C CA . GLU B 1 98 ? 7.602 -19.797 -3.072 1 98.62 98 GLU B CA 1
ATOM 1841 C C . GLU B 1 98 ? 9.062 -20.219 -2.938 1 98.62 98 GLU B C 1
ATOM 1843 O O . GLU B 1 98 ? 9.539 -20.484 -1.833 1 98.62 98 GLU B O 1
ATOM 1848 N N . ASP B 1 99 ? 9.75 -20.266 -4.043 1 98.31 99 ASP B N 1
ATOM 1849 C CA . ASP B 1 99 ? 11.18 -20.562 -4.016 1 98.31 99 ASP B CA 1
ATOM 1850 C C . ASP B 1 99 ? 11.945 -19.484 -3.248 1 98.31 99 ASP B C 1
ATOM 1852 O O . ASP B 1 99 ? 12.977 -19.781 -2.637 1 98.31 99 ASP B O 1
ATOM 1856 N N . LEU B 1 100 ? 11.43 -18.281 -3.248 1 98.19 100 LEU B N 1
ATOM 1857 C CA . LEU B 1 100 ? 12.062 -17.172 -2.543 1 98.19 100 LEU B CA 1
ATOM 1858 C C . LEU B 1 100 ? 11.734 -17.219 -1.055 1 98.19 100 LEU B C 1
ATOM 1860 O O . LEU B 1 100 ? 12.32 -16.469 -0.262 1 98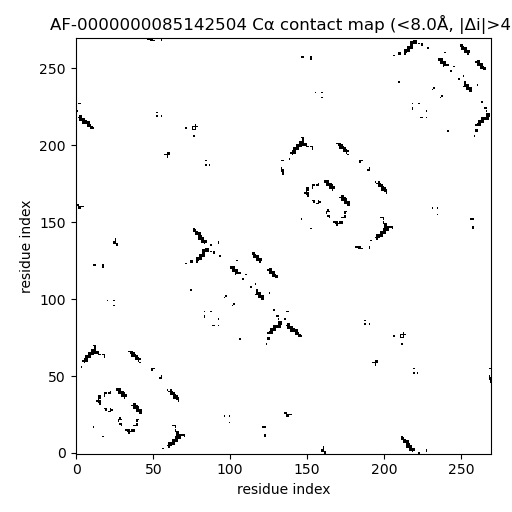.19 100 LEU B O 1
ATOM 1864 N N . GLY B 1 101 ? 10.711 -18.031 -0.681 1 98.31 101 GLY B N 1
ATOM 1865 C CA . GLY B 1 101 ? 10.43 -18.172 0.739 1 98.31 101 GLY B CA 1
ATOM 1866 C C . GLY B 1 101 ? 8.992 -17.859 1.1 1 98.31 101 GLY B C 1
ATOM 1867 O O . GLY B 1 101 ? 8.594 -18 2.26 1 98.31 101 GLY B O 1
ATOM 1868 N N . ALA B 1 102 ? 8.203 -17.438 0.14 1 98.69 102 ALA B N 1
ATOM 1869 C CA . ALA B 1 102 ? 6.777 -17.25 0.413 1 98.69 102 ALA B CA 1
ATOM 1870 C C . ALA B 1 102 ? 6.086 -18.578 0.674 1 98.69 102 ALA B C 1
ATOM 1872 O O . ALA B 1 102 ? 6.523 -19.625 0.184 1 98.69 102 ALA B O 1
ATOM 1873 N N . THR B 1 103 ? 4.973 -18.5 1.401 1 98.62 103 THR B N 1
ATOM 1874 C CA . THR B 1 103 ? 4.191 -19.703 1.693 1 98.62 103 THR B CA 1
ATOM 1875 C C . THR B 1 103 ? 2.707 -19.453 1.438 1 98.62 103 THR B C 1
ATOM 1877 O O . THR B 1 103 ? 2.217 -18.344 1.621 1 98.62 103 THR B O 1
ATOM 1880 N N . ARG B 1 104 ? 2.025 -20.453 0.976 1 97.5 104 ARG B N 1
ATOM 1881 C CA . ARG B 1 104 ? 0.576 -20.359 0.838 1 97.5 104 ARG B CA 1
ATOM 1882 C C . ARG B 1 104 ? -0.102 -20.312 2.203 1 97.5 104 ARG B C 1
ATOM 1884 O O . ARG B 1 104 ? 0.298 -21.031 3.125 1 97.5 104 ARG B O 1
ATOM 1891 N N . VAL B 1 105 ? -1.104 -19.5 2.336 1 96.81 105 VAL B N 1
ATOM 1892 C CA . VAL B 1 105 ? -1.797 -19.375 3.613 1 96.81 105 VAL B CA 1
ATOM 1893 C C . VAL B 1 105 ? -3.307 -19.406 3.389 1 96.81 105 VAL B C 1
ATOM 1895 O O . VAL B 1 105 ? -3.789 -19.047 2.316 1 96.81 105 VAL B O 1
ATOM 1898 N N . ASP B 1 106 ? -3.967 -19.938 4.379 1 94.44 106 ASP B N 1
ATOM 1899 C CA . ASP B 1 106 ? -5.426 -19.938 4.43 1 94.44 106 ASP B CA 1
ATOM 1900 C C . ASP B 1 106 ? -5.945 -18.891 5.414 1 94.44 106 ASP B C 1
ATOM 1902 O O . ASP B 1 106 ? -5.789 -19.047 6.625 1 94.44 106 ASP B O 1
ATOM 1906 N N . VAL B 1 107 ? -6.527 -17.828 4.859 1 92.38 107 VAL B N 1
ATOM 1907 C CA . VAL B 1 107 ? -7.098 -16.797 5.723 1 92.38 107 VAL B CA 1
ATOM 1908 C C . VAL B 1 107 ? -8.617 -16.859 5.656 1 92.38 107 VAL B C 1
ATOM 1910 O O . VAL B 1 107 ? -9.297 -15.859 5.918 1 92.38 107 VAL B O 1
ATOM 1913 N N . GLY B 1 108 ? -9.117 -17.984 5.242 1 91.56 108 GLY B N 1
ATOM 1914 C CA . GLY B 1 108 ? -10.555 -18.203 5.238 1 91.56 108 GLY B CA 1
ATOM 1915 C C . GLY B 1 108 ? -11.156 -18.156 3.846 1 91.56 108 GLY B C 1
ATOM 1916 O O . GLY B 1 108 ? -12.375 -18.281 3.688 1 91.56 108 GLY B O 1
ATOM 1917 N N . GLN B 1 109 ? -10.344 -17.984 2.809 1 90.75 109 GLN B N 1
ATOM 1918 C CA . GLN B 1 109 ? -10.852 -17.938 1.44 1 90.75 109 GLN B CA 1
ATOM 1919 C C . GLN B 1 109 ? -11.281 -19.328 0.973 1 90.75 109 GLN B C 1
ATOM 1921 O O . GLN B 1 109 ? -10.68 -20.328 1.352 1 90.75 109 GLN B O 1
ATOM 1926 N N . ASP B 1 110 ? -12.336 -19.344 0.168 1 90.5 110 ASP B N 1
ATOM 1927 C CA . ASP B 1 110 ? -12.758 -20.562 -0.512 1 90.5 110 ASP B CA 1
ATOM 1928 C C . ASP B 1 110 ? -12.039 -20.734 -1.85 1 90.5 110 ASP B C 1
ATOM 1930 O O . ASP B 1 110 ? -12.414 -20.094 -2.84 1 90.5 110 ASP B O 1
ATOM 1934 N N . GLU B 1 111 ? -11.133 -21.609 -1.935 1 86.12 111 GLU B N 1
ATOM 1935 C CA . GLU B 1 111 ? -10.242 -21.766 -3.084 1 86.12 111 GLU B CA 1
ATOM 1936 C C . GLU B 1 111 ? -11.039 -21.969 -4.371 1 86.12 111 GLU B C 1
ATOM 1938 O O . GLU B 1 111 ? -10.594 -21.578 -5.449 1 86.12 111 GLU B O 1
ATOM 1943 N N . GLY B 1 112 ? -12.125 -22.578 -4.23 1 88.69 112 GLY B N 1
ATOM 1944 C CA . GLY B 1 112 ? -12.945 -22.812 -5.406 1 88.69 112 GLY B CA 1
ATOM 1945 C C . GLY B 1 112 ? -13.727 -21.594 -5.852 1 88.69 112 GLY B C 1
ATOM 1946 O O . GLY B 1 112 ? -14.25 -21.547 -6.965 1 88.69 112 GLY B O 1
ATOM 1947 N N . ASP B 1 113 ? -13.766 -20.578 -5.043 1 91.44 113 ASP B N 1
ATOM 1948 C CA . ASP B 1 113 ? -14.625 -19.438 -5.305 1 91.44 113 ASP B CA 1
ATOM 1949 C C . ASP B 1 113 ? -13.805 -18.172 -5.531 1 91.44 113 ASP B C 1
ATOM 1951 O O . ASP B 1 113 ? -14.367 -17.094 -5.754 1 91.44 113 ASP B O 1
ATOM 1955 N N . VAL B 1 114 ? -12.508 -18.328 -5.375 1 93.44 114 VAL B N 1
ATOM 1956 C CA . VAL B 1 114 ? -11.688 -17.141 -5.562 1 93.44 114 VAL B CA 1
ATOM 1957 C C . VAL B 1 114 ? -10.719 -17.359 -6.723 1 93.44 114 VAL B C 1
ATOM 1959 O O . VAL B 1 114 ? -10.414 -18.5 -7.078 1 93.44 114 VAL B O 1
ATOM 1962 N N . THR B 1 115 ? -10.258 -16.312 -7.328 1 94.88 115 THR B N 1
ATOM 1963 C CA . THR B 1 115 ? -9.383 -16.391 -8.492 1 94.88 115 THR B CA 1
ATOM 1964 C C . THR B 1 115 ? -7.969 -15.938 -8.141 1 94.88 115 THR B C 1
ATOM 1966 O O . THR B 1 115 ? -7.16 -15.656 -9.023 1 94.88 115 THR B O 1
ATOM 1969 N N . TRP B 1 116 ? -7.75 -15.773 -6.855 1 97.69 116 TRP B N 1
ATOM 1970 C CA . TRP B 1 116 ? -6.441 -15.352 -6.371 1 97.69 116 TRP B CA 1
ATOM 1971 C C . TRP B 1 116 ? -5.848 -16.391 -5.422 1 97.69 116 TRP B C 1
ATOM 1973 O O . TRP B 1 116 ? -6.559 -17.281 -4.949 1 97.69 116 TRP B O 1
ATOM 1983 N N . THR B 1 117 ? -4.559 -16.328 -5.203 1 98.06 117 THR B N 1
ATOM 1984 C CA . THR B 1 117 ? -3.838 -17.156 -4.242 1 98.06 117 THR B CA 1
ATOM 1985 C C . THR B 1 117 ? -3.277 -16.297 -3.105 1 98.06 117 THR B C 1
ATOM 1987 O O . THR B 1 117 ? -2.666 -15.258 -3.346 1 98.06 117 THR B O 1
ATOM 1990 N N . VAL B 1 118 ? -3.527 -16.656 -1.915 1 98.38 118 VAL B N 1
ATOM 1991 C CA . VAL B 1 118 ? -3.012 -15.945 -0.756 1 98.38 118 VAL B CA 1
ATOM 1992 C C . VAL B 1 118 ? -1.66 -16.531 -0.345 1 98.38 118 VAL B C 1
ATOM 1994 O O . VAL B 1 118 ? -1.538 -17.734 -0.122 1 98.38 118 VAL B O 1
ATOM 1997 N N . LEU B 1 119 ? -0.666 -15.695 -0.302 1 98.75 119 LEU B N 1
ATOM 1998 C CA . LEU B 1 119 ? 0.665 -16.062 0.172 1 98.75 119 LEU B CA 1
ATOM 1999 C C . LEU B 1 119 ? 1.069 -15.203 1.368 1 98.75 119 LEU B C 1
ATOM 2001 O O . LEU B 1 119 ? 0.405 -14.211 1.682 1 98.75 119 LEU B O 1
ATOM 2005 N N . ALA B 1 120 ? 2.078 -15.633 2.037 1 98.69 120 ALA B N 1
ATOM 2006 C CA . ALA B 1 120 ? 2.707 -14.859 3.109 1 98.69 120 ALA B CA 1
ATOM 2007 C C . ALA B 1 120 ? 4.191 -14.656 2.836 1 98.69 120 ALA B C 1
ATOM 2009 O O . ALA B 1 120 ? 4.875 -15.562 2.359 1 98.69 120 ALA B O 1
ATOM 2010 N N . ASP B 1 121 ? 4.66 -13.469 3.135 1 98.5 121 ASP B N 1
ATOM 2011 C CA . ASP B 1 121 ? 6.094 -13.203 3.041 1 98.5 121 ASP B CA 1
ATOM 2012 C C . ASP B 1 121 ? 6.848 -13.859 4.199 1 98.5 121 ASP B C 1
ATOM 2014 O O . ASP B 1 121 ? 6.246 -14.516 5.047 1 98.5 121 ASP B O 1
ATOM 2018 N N . PRO B 1 122 ? 8.141 -13.75 4.336 1 97.69 122 PRO B N 1
ATOM 2019 C CA . PRO B 1 122 ? 8.93 -14.5 5.312 1 97.69 122 PRO B CA 1
ATOM 2020 C C . PRO B 1 122 ? 8.547 -14.18 6.754 1 97.69 122 PRO B C 1
ATOM 2022 O O . PRO B 1 122 ? 8.828 -14.961 7.664 1 97.69 122 PRO B O 1
ATOM 2025 N N . GLU B 1 123 ? 7.895 -13.031 6.996 1 97.31 123 GLU B N 1
ATOM 2026 C CA . GLU B 1 123 ? 7.5 -12.688 8.359 1 97.31 123 GLU B CA 1
ATOM 2027 C C . GLU B 1 123 ? 6.004 -12.891 8.57 1 97.31 123 GLU B C 1
ATOM 2029 O O . GLU B 1 123 ? 5.449 -12.461 9.586 1 97.31 123 GLU B O 1
ATOM 2034 N N . GLY B 1 124 ? 5.367 -13.383 7.594 1 97.19 124 GLY B N 1
ATOM 2035 C CA . GLY B 1 124 ? 3.988 -13.805 7.793 1 97.19 124 GLY B CA 1
ATOM 2036 C C . GLY B 1 124 ? 2.979 -12.781 7.312 1 97.19 124 GLY B C 1
ATOM 2037 O O . GLY B 1 124 ? 1.775 -12.93 7.535 1 97.19 124 GLY B O 1
ATOM 2038 N N . ASN B 1 125 ? 3.406 -11.703 6.738 1 97.81 125 ASN B N 1
ATOM 2039 C CA . ASN B 1 125 ? 2.463 -10.742 6.172 1 97.81 125 ASN B CA 1
ATOM 2040 C C . ASN B 1 125 ? 1.778 -11.297 4.93 1 97.81 125 ASN B C 1
ATOM 2042 O O . ASN B 1 125 ? 2.445 -11.75 3.998 1 97.81 125 ASN B O 1
ATOM 2046 N N . GLU B 1 126 ? 0.483 -11.242 4.941 1 98.44 126 GLU B N 1
ATOM 2047 C CA . GLU B 1 126 ? -0.279 -11.789 3.822 1 98.44 126 GLU B CA 1
ATOM 2048 C C . GLU B 1 126 ? -0.198 -10.883 2.602 1 98.44 126 GLU B C 1
ATOM 2050 O O . GLU B 1 126 ? -0.157 -9.656 2.734 1 98.44 126 GLU B O 1
ATOM 2055 N N . PHE B 1 127 ? -0.211 -11.492 1.428 1 98.75 127 PHE B N 1
ATOM 2056 C CA . PHE B 1 127 ? -0.421 -10.828 0.146 1 98.75 127 PHE B CA 1
ATOM 2057 C C . PHE B 1 127 ? -1.073 -11.781 -0.854 1 98.75 127 PHE B C 1
ATOM 2059 O O . PHE B 1 127 ? -1.103 -12.992 -0.637 1 98.75 127 PHE B O 1
ATOM 2066 N N . CYS B 1 128 ? -1.619 -11.258 -1.927 1 98.62 128 CYS B N 1
ATOM 2067 C CA . CYS B 1 128 ? -2.312 -12.094 -2.904 1 98.62 128 CYS B CA 1
ATOM 2068 C C . CYS B 1 128 ? -1.626 -12.023 -4.262 1 98.62 128 CYS B C 1
ATOM 2070 O O . CYS B 1 128 ? -1.069 -10.992 -4.633 1 98.62 128 CYS B O 1
ATOM 2072 N N . VAL B 1 129 ? -1.697 -13.055 -4.938 1 98.56 129 VAL B N 1
ATOM 2073 C CA . VAL B 1 129 ? -1.447 -13.07 -6.375 1 98.56 129 VAL B CA 1
ATOM 2074 C C . VAL B 1 129 ? -2.768 -13.211 -7.125 1 98.56 129 VAL B C 1
ATOM 2076 O O . VAL B 1 129 ? -3.428 -14.25 -7.043 1 98.56 129 VAL B O 1
ATOM 2079 N N . LEU B 1 130 ? -3.092 -12.234 -7.836 1 98.19 130 LEU B N 1
ATOM 2080 C CA . LEU B 1 130 ? -4.367 -12.156 -8.539 1 98.19 130 LEU B CA 1
ATOM 2081 C C . LEU B 1 130 ? -4.328 -12.961 -9.836 1 98.19 130 LEU B C 1
ATOM 2083 O O . LEU B 1 130 ? -3.264 -13.43 -10.242 1 98.19 130 LEU B O 1
ATOM 2087 N N . SER B 1 131 ? -5.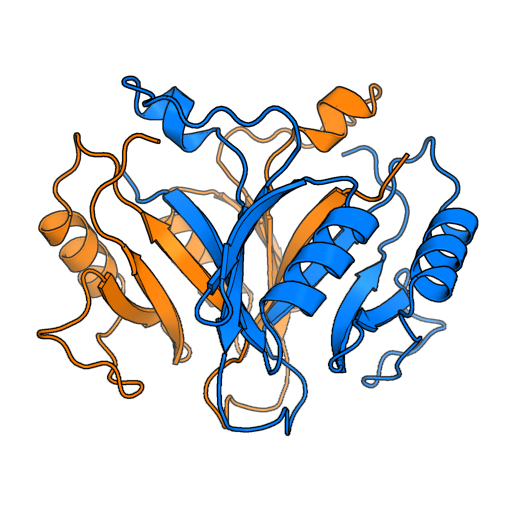578 -13.172 -10.469 1 97.06 131 SER B N 1
ATOM 2088 C CA . SER B 1 131 ? -5.629 -13.648 -11.852 1 97.06 131 SER B CA 1
ATOM 2089 C C . SER B 1 131 ? -4.98 -12.656 -12.805 1 97.06 131 SER B C 1
ATOM 2091 O O . SER B 1 131 ? -4.832 -11.477 -12.477 1 97.06 131 SER B O 1
ATOM 2093 N N . SER B 1 132 ? -4.59 -13.133 -13.922 1 94 132 SER B N 1
ATOM 2094 C CA . SER B 1 132 ? -3.881 -12.297 -14.891 1 94 132 SER B CA 1
ATOM 2095 C C . SER B 1 132 ? -4.734 -11.117 -15.336 1 94 132 SER B C 1
ATOM 2097 O O . SER B 1 132 ? -5.953 -11.234 -15.453 1 94 132 SER B O 1
ATOM 2099 N N . ARG B 1 133 ? -3.973 -10.008 -15.562 1 92.25 133 ARG B N 1
ATOM 2100 C CA . ARG B 1 133 ? -4.637 -8.766 -15.953 1 92.25 133 ARG B CA 1
ATOM 2101 C C . ARG B 1 133 ? -3.854 -8.047 -17.047 1 92.25 133 ARG B C 1
ATOM 2103 O O . ARG B 1 133 ? -2.646 -8.258 -17.188 1 92.25 133 ARG B O 1
ATOM 2110 N N . ASP B 1 134 ? -4.602 -7.266 -17.844 1 89.69 134 ASP B N 1
ATOM 2111 C CA . ASP B 1 134 ? -3.922 -6.387 -18.797 1 89.69 134 ASP B CA 1
ATOM 2112 C C . ASP B 1 134 ? -4.512 -4.98 -18.766 1 89.69 134 ASP B C 1
ATOM 2114 O O . ASP B 1 134 ? -4.383 -4.227 -19.734 1 89.69 134 ASP B O 1
ATOM 2118 N N . ARG B 1 135 ? -5.305 -4.852 -17.719 1 85.62 135 ARG B N 1
ATOM 2119 C CA . ARG B 1 135 ? -5.805 -3.504 -17.469 1 85.62 135 ARG B CA 1
ATOM 2120 C C . ARG B 1 135 ? -5.457 -3.049 -16.062 1 85.62 135 ARG B C 1
ATOM 2122 O O . ARG B 1 135 ? -5.23 -3.875 -15.172 1 85.62 135 ARG B O 1
#

pLDDT: mean 94.94, std 4.95, range [73.88, 98.88]

Radius of gyration: 17.71 Å; Cα contacts (8 Å, |Δi|>4): 574; chains: 2; bounding box: 41×47×45 Å

Nearest PDB structures (foldseek):
  4pav-assembly1_A  TM=6.923E-01  e=7.477E-06  Staphylococcus aureus
  4pav-assembly2_B  TM=6.761E-01  e=7.024E-06  Staphylococcus aureus
  4qb5-assembly1_A  TM=6.265E-01  e=9.136E-05  Rhodoferax ferrireducens T118
  1u6l-assembly1_B  TM=5.864E-01  e=2.194E-04  Pseudomonas aeruginosa PAO1
  3rhe-assembly1_A  TM=3.957E-01  e=5.970E-04  Legionella pneumophila subsp. pneumophila str. Philadelphia 1